Protein AF-A0A7W4A167-F1 (afdb_monomer_lite)

Secondary structure (DSSP, 8-state):
--HHHHHHHHHHSTT---S-----S-----PPPHHHHHHHHHHS-GGGHHHHHHHHHHH-TT-HHHHHHHHHHHHHHTGGG-HHHHHHHHHHHHHHHHTPPPGGGHHHHHHHHHHH-HHHHHHHHHHHHHHHHHHH-SS-HHHHHHHHHHHHHHHHHHHHHHHHHHHH--B-TTTTTS-BTTBTTSB-PPPHHHHHHHHHHTT----GGGHIIIIIHHHHHHHHHHHHHHHHHHHHHHHHHHHHGGGS--------

Sequence (256 aa):
MTRSLELVVKLATPKSPKMNTLNNGAFSNDFLERNEILSELDLSNTKYRLGMLVIKAKYFDNVPNNIVELLEHINKKFLSIGVAASKVASIIVINMLTRTPIPSQYKKIESLYKKFGPKAELALKKQIEIKNQLDELYEDSYQREQLKSILKYEKLKLDQLAREKAKSTTLCPKCQGASCDLCTSGHIRITMDDALQLFHMFKIPLCVNSFSITYWEPILSIFRELRCMEKEAVHQMGLKHKKINKTKANYCLLDS

Foldseek 3Di:
DDPLLVVVVLVVDLDDPDPDDDDDDDDDPPDQPPVNSVVVLVVPCPPLLLLSLLVCLQPPVPDPVSLVVNLVVQLVLLVVLPNLLSNLLSVQLSCQSNQFDDPLCLVVQLVQCCPQAPVNVVLVVVLVVLVVVLVVDDPPPVVNVVSVVVSVVSVVVSSVVSNVDSGGHQARSNQRQPDDPCDHGRGNGCDLVSSVVSCVVSVPDDDPVCSCPSRVVSSVVVSVVSVVSNVVSSVVVVVVVVVVCVVDDDDDDDDD

Radius of gyration: 23.96 Å; chains: 1; bounding box: 54×60×59 Å

Structure (mmCIF, N/CA/C/O backbone):
data_AF-A0A7W4A167-F1
#
_entry.id   AF-A0A7W4A167-F1
#
loop_
_atom_site.group_PDB
_atom_site.id
_atom_site.type_symbol
_atom_site.label_atom_id
_atom_site.label_alt_id
_atom_site.label_comp_id
_atom_site.label_asym_id
_atom_site.label_entity_id
_atom_site.label_seq_id
_atom_site.pdbx_PDB_ins_code
_atom_site.Cartn_x
_atom_site.Cartn_y
_atom_site.Cartn_z
_atom_site.occupancy
_atom_site.B_iso_or_equiv
_atom_site.auth_seq_id
_atom_site.auth_comp_id
_atom_site.auth_asym_id
_atom_site.auth_atom_id
_atom_site.pdbx_PDB_model_num
ATOM 1 N N . MET A 1 1 ? 11.131 -32.443 -3.212 1.00 36.62 1 MET A N 1
ATOM 2 C CA . MET A 1 1 ? 11.021 -30.995 -3.504 1.00 36.62 1 MET A CA 1
ATOM 3 C C . MET A 1 1 ? 12.334 -30.364 -3.050 1.00 36.62 1 MET A C 1
ATOM 5 O O . MET A 1 1 ? 12.758 -30.728 -1.962 1.00 36.62 1 MET A O 1
ATOM 9 N N . THR A 1 2 ? 13.050 -29.547 -3.842 1.00 41.25 2 THR A N 1
ATOM 10 C CA . THR A 1 2 ? 14.230 -28.863 -3.274 1.00 41.25 2 THR A CA 1
ATOM 11 C C . THR A 1 2 ? 13.783 -27.703 -2.398 1.00 41.25 2 THR A C 1
ATOM 13 O O . THR A 1 2 ? 12.834 -26.977 -2.697 1.00 41.25 2 THR A O 1
ATOM 16 N N . ARG A 1 3 ? 14.503 -27.562 -1.294 1.00 44.75 3 ARG A N 1
ATOM 17 C CA . ARG A 1 3 ? 14.236 -26.696 -0.150 1.00 44.75 3 ARG A CA 1
ATOM 18 C C . ARG A 1 3 ? 14.033 -25.221 -0.515 1.00 44.75 3 ARG A C 1
ATOM 20 O O . ARG A 1 3 ? 13.120 -24.586 0.000 1.00 44.75 3 ARG A O 1
ATOM 27 N N . SER A 1 4 ? 14.793 -24.698 -1.475 1.00 38.81 4 SER A N 1
ATOM 28 C CA . SER A 1 4 ? 14.675 -23.316 -1.972 1.00 38.81 4 SER A CA 1
ATOM 29 C C . SER A 1 4 ? 13.399 -23.079 -2.794 1.00 38.81 4 SER A C 1
ATOM 31 O O . SER A 1 4 ? 12.786 -22.019 -2.695 1.00 38.81 4 SER A O 1
ATOM 33 N N . LEU A 1 5 ? 12.944 -24.082 -3.558 1.00 43.28 5 LEU A N 1
ATOM 34 C CA . LEU A 1 5 ? 11.676 -24.039 -4.295 1.00 43.28 5 LEU A CA 1
ATOM 35 C C . LEU A 1 5 ? 10.489 -24.136 -3.332 1.00 43.28 5 LEU A C 1
ATOM 37 O O . LEU A 1 5 ? 9.514 -23.410 -3.482 1.00 43.28 5 LEU A O 1
ATOM 41 N N . GLU A 1 6 ? 10.588 -24.995 -2.319 1.00 41.78 6 GLU A N 1
ATOM 42 C CA . GLU A 1 6 ? 9.576 -25.117 -1.272 1.00 41.78 6 GLU A CA 1
ATOM 43 C C . GLU A 1 6 ? 9.429 -23.807 -0.480 1.00 41.78 6 GLU A C 1
ATOM 45 O O . GLU A 1 6 ? 8.311 -23.400 -0.180 1.00 41.78 6 GLU A O 1
ATOM 50 N N . LEU A 1 7 ? 10.532 -23.090 -0.232 1.00 49.09 7 LEU A N 1
ATOM 51 C CA . LEU A 1 7 ? 10.535 -21.755 0.372 1.00 49.09 7 LEU A CA 1
ATOM 52 C C . LEU A 1 7 ? 9.908 -20.698 -0.549 1.00 49.09 7 LEU A C 1
ATOM 54 O O . LEU A 1 7 ? 9.022 -19.975 -0.109 1.00 49.09 7 LEU A O 1
ATOM 58 N N . VAL A 1 8 ? 10.277 -20.632 -1.832 1.00 46.16 8 VAL A N 1
ATOM 59 C CA . VAL A 1 8 ? 9.681 -19.674 -2.788 1.00 46.16 8 VAL A CA 1
ATOM 60 C C . VAL A 1 8 ? 8.189 -19.950 -3.020 1.00 46.16 8 VAL A C 1
ATOM 62 O O . VAL A 1 8 ? 7.393 -19.014 -3.072 1.00 46.16 8 VAL A O 1
ATOM 65 N N . VAL A 1 9 ? 7.779 -21.219 -3.098 1.00 44.69 9 VAL A N 1
ATOM 66 C CA . VAL A 1 9 ? 6.369 -21.627 -3.215 1.00 44.69 9 VAL A CA 1
ATOM 67 C C . VAL A 1 9 ? 5.599 -21.301 -1.931 1.00 44.69 9 VAL A C 1
ATOM 69 O O . VAL A 1 9 ? 4.530 -20.698 -2.018 1.00 44.69 9 VAL A O 1
ATOM 72 N N . LYS A 1 10 ? 6.160 -21.579 -0.742 1.00 45.66 10 LYS A N 1
ATOM 73 C CA . LYS A 1 10 ? 5.569 -21.194 0.557 1.00 45.66 10 LYS A CA 1
ATOM 74 C C . LYS A 1 10 ? 5.471 -19.672 0.739 1.00 45.66 10 LYS A C 1
ATOM 76 O O . LYS A 1 10 ? 4.531 -19.208 1.383 1.00 45.66 10 LYS A O 1
ATOM 81 N N . LEU A 1 11 ? 6.386 -18.899 0.146 1.00 43.72 11 LEU A N 1
ATOM 82 C CA . LEU A 1 11 ? 6.373 -17.427 0.098 1.00 43.72 11 LEU A CA 1
ATOM 83 C C . LEU A 1 11 ? 5.401 -16.860 -0.963 1.00 43.72 11 LEU A C 1
ATOM 85 O O . LEU A 1 11 ? 4.979 -15.703 -0.876 1.00 43.72 11 LEU A O 1
ATOM 89 N N . ALA A 1 12 ? 5.042 -17.647 -1.981 1.00 38.41 12 ALA A N 1
ATOM 90 C CA . ALA A 1 12 ? 4.105 -17.267 -3.040 1.00 38.41 12 ALA A CA 1
ATOM 91 C C . ALA A 1 12 ? 2.640 -17.611 -2.708 1.00 38.41 12 ALA A C 1
ATOM 93 O O . ALA A 1 12 ? 1.731 -16.958 -3.230 1.00 38.41 12 ALA A O 1
ATOM 94 N N . THR A 1 13 ? 2.391 -18.591 -1.832 1.00 35.06 13 THR A N 1
ATOM 95 C CA . THR A 1 13 ? 1.042 -18.968 -1.386 1.00 35.06 13 THR A CA 1
ATOM 96 C C . THR A 1 13 ? 0.509 -18.033 -0.287 1.00 35.06 13 THR A C 1
ATOM 98 O O . THR A 1 13 ? 1.140 -17.916 0.760 1.00 35.06 13 THR A O 1
ATOM 101 N N . PRO A 1 14 ? -0.686 -17.424 -0.442 1.00 34.62 14 PRO A N 1
ATOM 102 C CA . PRO A 1 14 ? -1.276 -16.486 0.529 1.00 34.62 14 PRO A CA 1
ATOM 103 C C . PRO A 1 14 ? -1.746 -17.133 1.849 1.00 34.62 14 PRO A C 1
ATOM 105 O O . PRO A 1 14 ? -2.272 -16.445 2.720 1.00 34.62 14 PRO A O 1
ATOM 108 N N . LYS A 1 15 ? -1.549 -18.447 2.012 1.00 32.72 15 LYS A N 1
ATOM 109 C CA . LYS A 1 15 ? -1.794 -19.213 3.239 1.00 32.72 15 LYS A CA 1
ATOM 110 C C . LYS A 1 15 ? -0.632 -20.181 3.496 1.00 32.72 15 LYS A C 1
ATOM 112 O O . LYS A 1 15 ? -0.829 -21.387 3.402 1.00 32.72 15 LYS A O 1
ATOM 117 N N . SER A 1 16 ? 0.572 -19.702 3.803 1.00 28.77 16 SER A N 1
ATOM 118 C CA . SER A 1 16 ? 1.500 -20.535 4.578 1.00 28.77 16 SER A CA 1
ATOM 119 C C . SER A 1 16 ? 1.331 -20.155 6.053 1.00 28.77 16 SER A C 1
ATOM 121 O O . SER A 1 16 ? 1.729 -19.066 6.474 1.00 28.77 16 SER A O 1
ATOM 123 N N . PRO A 1 17 ? 0.638 -20.993 6.847 1.00 30.31 17 PRO A N 1
ATOM 124 C CA . PRO A 1 17 ? 0.641 -20.835 8.287 1.00 30.31 17 PRO A CA 1
ATOM 125 C C . PRO A 1 17 ? 2.096 -20.939 8.733 1.00 30.31 17 PRO A C 1
ATOM 127 O O . PRO A 1 17 ? 2.843 -21.740 8.178 1.00 30.31 17 PRO A O 1
ATOM 130 N N . LYS A 1 18 ? 2.466 -20.089 9.693 1.00 29.25 18 LYS A N 1
ATOM 131 C CA . LYS A 1 18 ? 3.556 -20.260 10.661 1.00 29.25 18 LYS A CA 1
ATOM 132 C C . LYS A 1 18 ? 4.512 -21.414 10.318 1.00 29.25 18 LYS A C 1
ATOM 134 O O . LYS A 1 18 ? 4.122 -22.576 10.395 1.00 29.25 18 LYS A O 1
ATOM 139 N N . MET A 1 19 ? 5.782 -21.104 10.047 1.00 37.25 19 MET A N 1
ATOM 140 C CA . MET A 1 19 ? 6.863 -22.052 10.335 1.00 37.25 19 MET A CA 1
ATOM 141 C C . MET A 1 19 ? 6.746 -22.424 11.815 1.00 37.25 19 MET A C 1
ATOM 143 O O . MET A 1 19 ? 7.192 -21.663 12.664 1.00 37.25 19 MET A O 1
ATOM 147 N N . ASN A 1 20 ? 5.984 -23.476 12.109 1.00 31.30 20 ASN A N 1
ATOM 148 C CA . ASN A 1 20 ? 6.102 -24.390 13.231 1.00 31.30 20 ASN A CA 1
ATOM 149 C C . ASN A 1 20 ? 4.906 -25.348 13.248 1.00 31.30 20 ASN A C 1
ATOM 151 O O . ASN A 1 20 ? 3.763 -24.965 13.001 1.00 31.30 20 ASN A O 1
ATOM 155 N N . THR A 1 21 ? 5.242 -26.590 13.595 1.00 36.16 21 THR A N 1
ATOM 156 C CA . THR A 1 21 ? 4.389 -27.735 13.937 1.00 36.16 21 THR A CA 1
ATOM 157 C C . THR A 1 21 ? 3.595 -28.386 12.805 1.00 36.16 21 THR A C 1
ATOM 159 O O . THR A 1 21 ? 2.415 -28.116 12.620 1.00 36.16 21 THR A O 1
ATOM 162 N N . LEU A 1 22 ? 4.226 -29.368 12.156 1.00 30.27 22 LEU A N 1
ATOM 163 C CA . LEU A 1 22 ? 3.616 -30.690 11.982 1.00 30.27 22 LEU A CA 1
ATOM 164 C C . LEU A 1 22 ? 4.664 -31.735 12.394 1.00 30.27 22 LEU A C 1
ATOM 166 O O . LEU A 1 22 ? 5.613 -32.014 11.668 1.00 30.27 22 LEU A O 1
ATOM 170 N N . ASN A 1 23 ? 4.512 -32.233 13.619 1.00 31.09 23 ASN A N 1
ATOM 171 C CA . ASN A 1 23 ? 5.260 -33.354 14.177 1.00 31.09 23 ASN A CA 1
ATOM 172 C C . ASN A 1 23 ? 4.928 -34.646 13.412 1.00 31.09 23 ASN A C 1
ATOM 174 O O . ASN A 1 23 ? 3.755 -35.003 13.329 1.00 31.09 23 ASN A O 1
ATOM 178 N N . ASN A 1 24 ? 5.944 -35.350 12.905 1.00 32.50 24 ASN A N 1
ATOM 179 C CA . ASN A 1 24 ? 6.365 -36.687 13.366 1.00 32.50 24 ASN A CA 1
ATOM 180 C C . ASN A 1 24 ? 7.215 -37.403 12.300 1.00 32.50 24 ASN A C 1
ATOM 182 O O . ASN A 1 24 ? 6.713 -37.753 11.237 1.00 32.50 24 ASN A O 1
ATOM 186 N N . GLY A 1 25 ? 8.472 -37.702 12.653 1.00 27.73 25 GLY A N 1
ATOM 187 C CA . GLY A 1 25 ? 9.280 -38.746 12.012 1.00 27.73 25 GLY A CA 1
ATOM 188 C C . GLY A 1 25 ? 10.595 -38.274 11.385 1.00 27.73 25 GLY A C 1
ATOM 189 O O . GLY A 1 25 ? 10.604 -37.828 10.248 1.00 27.73 25 GLY A O 1
ATOM 190 N N . ALA A 1 26 ? 11.694 -38.492 12.114 1.00 26.52 26 ALA A N 1
ATOM 191 C CA . ALA A 1 26 ? 13.099 -38.437 11.687 1.00 26.52 26 ALA A CA 1
ATOM 192 C C . ALA A 1 26 ? 13.710 -37.045 11.410 1.00 26.52 26 ALA A C 1
ATOM 194 O O . ALA A 1 26 ? 13.582 -36.439 10.351 1.00 26.52 26 ALA A O 1
ATOM 195 N N . PHE A 1 27 ? 14.454 -36.591 12.416 1.00 31.56 27 PHE A N 1
ATOM 196 C CA . PHE A 1 27 ? 15.308 -35.414 12.426 1.00 31.56 27 PHE A CA 1
ATOM 197 C C . PHE A 1 27 ? 16.461 -35.516 11.413 1.00 31.56 27 PHE A C 1
ATOM 199 O O . PHE A 1 27 ? 17.392 -36.293 11.606 1.00 31.56 27 PHE A O 1
ATOM 206 N N . SER A 1 28 ? 16.470 -34.618 10.429 1.00 29.64 28 SER A N 1
ATOM 207 C CA . SER A 1 28 ? 17.695 -33.908 10.048 1.00 29.64 28 SER A CA 1
ATOM 208 C C . SER A 1 28 ? 17.427 -32.411 10.206 1.00 29.64 28 SER A C 1
ATOM 210 O O . SER A 1 28 ? 16.764 -31.791 9.371 1.00 29.64 28 SER A O 1
ATOM 212 N N . ASN A 1 29 ? 17.894 -31.865 11.330 1.00 30.84 29 ASN A N 1
ATOM 213 C CA . ASN A 1 29 ? 17.874 -30.451 11.709 1.00 30.84 29 ASN A CA 1
ATOM 214 C C . ASN A 1 29 ? 18.820 -29.613 10.837 1.00 30.84 29 ASN A C 1
ATOM 216 O O . ASN A 1 29 ? 19.652 -28.876 11.355 1.00 30.84 29 ASN A O 1
ATOM 220 N N . ASP A 1 30 ? 18.685 -29.667 9.519 1.00 33.12 30 ASP A N 1
ATOM 221 C CA . ASP A 1 30 ? 19.262 -28.598 8.726 1.00 33.12 30 ASP A CA 1
ATOM 222 C C . ASP A 1 30 ? 18.228 -27.476 8.747 1.00 33.12 30 ASP A C 1
ATOM 224 O O . ASP A 1 30 ? 17.188 -27.547 8.089 1.00 33.12 30 ASP A O 1
ATOM 228 N N . PHE A 1 31 ? 18.483 -26.440 9.536 1.00 38.12 31 PHE A N 1
ATOM 229 C CA . PHE A 1 31 ? 17.857 -25.128 9.410 1.00 38.12 31 PHE A CA 1
ATOM 230 C C . PHE A 1 31 ? 18.836 -24.278 8.601 1.00 38.12 31 PHE A C 1
ATOM 232 O O . PHE A 1 31 ? 19.970 -24.112 9.017 1.00 38.12 31 PHE A O 1
ATOM 239 N N . LEU A 1 32 ? 18.438 -23.826 7.410 1.00 41.22 32 LEU A N 1
ATOM 240 C CA . LEU A 1 32 ? 19.261 -22.955 6.576 1.00 41.22 32 LEU A CA 1
ATOM 241 C C . LEU A 1 32 ? 18.974 -21.556 7.083 1.00 41.22 32 LEU A C 1
ATOM 243 O O . LEU A 1 32 ? 17.813 -21.121 7.085 1.00 41.22 32 LEU A O 1
ATOM 247 N N . GLU A 1 33 ? 20.008 -20.868 7.528 1.00 47.09 33 GLU A N 1
ATOM 248 C CA . GLU A 1 33 ? 19.871 -19.488 7.951 1.00 47.09 33 GLU A CA 1
ATOM 249 C C . GLU A 1 33 ? 19.490 -18.611 6.746 1.00 47.09 33 GLU A C 1
ATOM 251 O O . GLU A 1 33 ? 19.831 -18.891 5.594 1.00 47.09 33 GLU A O 1
ATOM 256 N N . ARG A 1 34 ? 18.771 -17.504 6.992 1.00 48.25 34 ARG A N 1
ATOM 257 C CA . ARG A 1 34 ? 18.320 -16.544 5.956 1.00 48.25 34 ARG A CA 1
ATOM 258 C C . ARG A 1 34 ? 19.454 -16.128 5.004 1.00 48.25 34 ARG A C 1
ATOM 260 O O . ARG A 1 34 ? 19.198 -15.856 3.833 1.00 48.25 34 ARG A O 1
ATOM 267 N N . ASN A 1 35 ? 20.685 -16.105 5.508 1.00 47.41 35 ASN A N 1
ATOM 268 C CA . ASN A 1 35 ? 21.896 -15.734 4.783 1.00 47.41 35 ASN A CA 1
ATOM 269 C C . ASN A 1 35 ? 22.395 -16.833 3.830 1.00 47.41 35 ASN A C 1
ATOM 271 O O . ASN A 1 35 ? 22.881 -16.505 2.753 1.00 47.41 35 ASN A O 1
ATOM 275 N N . GLU A 1 36 ? 22.205 -18.110 4.166 1.00 48.91 36 GLU A N 1
ATOM 276 C CA . GLU A 1 36 ? 22.557 -19.247 3.303 1.00 48.91 36 GLU A CA 1
ATOM 277 C C . GLU A 1 36 ? 21.568 -19.386 2.133 1.00 48.91 36 GLU A C 1
ATOM 279 O O . GLU A 1 36 ? 21.935 -19.743 1.017 1.00 48.91 36 GLU A O 1
ATOM 284 N N . ILE A 1 37 ? 20.301 -19.009 2.350 1.00 52.94 37 ILE A N 1
ATOM 285 C CA . ILE A 1 37 ? 19.311 -18.893 1.268 1.00 52.94 37 ILE A CA 1
ATOM 286 C C . ILE A 1 37 ? 19.705 -17.758 0.312 1.00 52.94 37 ILE A C 1
ATOM 288 O O . ILE A 1 37 ? 19.589 -17.901 -0.902 1.00 52.94 37 ILE A O 1
ATOM 292 N N . LEU A 1 38 ? 20.171 -16.622 0.838 1.00 55.69 38 LEU A N 1
ATOM 293 C CA . LEU A 1 38 ? 20.587 -15.480 0.022 1.00 55.69 38 LEU A CA 1
ATOM 294 C C . LEU A 1 38 ? 21.861 -15.762 -0.786 1.00 55.69 38 LEU A C 1
ATOM 296 O O . LEU A 1 38 ? 21.908 -15.370 -1.952 1.00 55.69 38 LEU A O 1
ATOM 300 N N . SER A 1 39 ? 22.844 -16.460 -0.209 1.00 55.09 39 SER A N 1
ATOM 301 C CA . SER A 1 39 ? 24.093 -16.817 -0.894 1.00 55.09 39 SER A CA 1
ATOM 302 C C . SER A 1 39 ? 23.865 -17.815 -2.035 1.00 55.09 39 SER A C 1
ATOM 304 O O . SER A 1 39 ? 24.394 -17.622 -3.129 1.00 55.09 39 SER A O 1
ATOM 306 N N . GLU A 1 40 ? 22.995 -18.809 -1.847 1.00 54.41 40 GLU A N 1
ATOM 307 C CA . GLU A 1 40 ? 22.621 -19.765 -2.901 1.00 54.41 40 GLU A CA 1
ATOM 308 C C . GLU A 1 40 ? 21.875 -19.078 -4.068 1.00 54.41 40 GLU A C 1
ATOM 310 O O . GLU A 1 40 ? 22.048 -19.407 -5.249 1.00 54.41 40 GLU A O 1
ATOM 315 N N . LEU A 1 41 ? 21.064 -18.061 -3.751 1.00 57.47 41 LEU A N 1
ATOM 316 C CA . LEU A 1 41 ? 20.391 -17.214 -4.739 1.00 57.47 41 LEU A CA 1
ATOM 317 C C . LEU A 1 41 ? 21.361 -16.288 -5.498 1.00 57.47 41 LEU A C 1
ATOM 319 O O . LEU A 1 41 ? 21.097 -15.963 -6.657 1.00 57.47 41 LEU A O 1
ATOM 323 N N . ASP A 1 42 ? 22.463 -15.863 -4.872 1.00 58.69 42 ASP A N 1
ATOM 324 C CA . ASP A 1 42 ? 23.495 -15.020 -5.493 1.00 58.69 42 ASP A CA 1
ATOM 325 C C . ASP A 1 42 ? 24.423 -15.796 -6.433 1.00 58.69 42 ASP A C 1
ATOM 327 O O . ASP A 1 42 ? 24.775 -15.297 -7.504 1.00 58.69 42 ASP A O 1
ATOM 331 N N . LEU A 1 43 ? 24.770 -17.036 -6.084 1.00 50.47 43 LEU A N 1
ATOM 332 C CA . LEU A 1 43 ? 25.702 -17.866 -6.857 1.00 50.47 43 LEU A CA 1
ATOM 333 C C . LEU A 1 43 ? 25.095 -18.422 -8.155 1.00 50.47 43 LEU A C 1
ATOM 335 O O . LEU A 1 43 ? 25.816 -18.794 -9.082 1.00 50.47 43 LEU A O 1
ATOM 339 N N . SER A 1 44 ? 23.765 -18.482 -8.254 1.00 52.16 44 SER A N 1
ATOM 340 C CA . SER A 1 44 ? 23.098 -19.301 -9.264 1.00 52.16 44 SER A CA 1
ATOM 341 C C . SER A 1 44 ? 22.497 -18.545 -10.453 1.00 52.16 44 SER A C 1
ATOM 343 O O . SER A 1 44 ? 22.051 -19.226 -11.374 1.00 52.16 44 SER A O 1
ATOM 345 N N . ASN A 1 45 ? 22.450 -17.201 -10.531 1.00 53.56 45 ASN A N 1
ATOM 346 C CA . ASN A 1 45 ? 21.634 -16.569 -11.593 1.00 53.56 45 ASN A CA 1
ATOM 347 C C . ASN A 1 45 ? 21.983 -15.128 -12.044 1.00 53.56 45 ASN A C 1
ATOM 349 O O . ASN A 1 45 ? 21.117 -14.251 -12.074 1.00 53.56 45 ASN A O 1
ATOM 353 N N . THR A 1 46 ? 23.204 -14.882 -12.537 1.00 60.66 46 THR A N 1
ATOM 354 C CA . THR A 1 46 ? 23.579 -13.577 -13.142 1.00 60.66 46 THR A CA 1
ATOM 355 C C . THR A 1 46 ? 22.671 -13.150 -14.305 1.00 60.66 46 THR A C 1
ATOM 357 O O . THR A 1 46 ? 22.351 -11.970 -14.430 1.00 60.66 46 THR A O 1
ATOM 360 N N . LYS A 1 47 ? 22.170 -14.101 -15.109 1.00 64.69 47 LYS A N 1
ATOM 361 C CA . LYS A 1 47 ? 21.247 -13.843 -16.234 1.00 64.69 47 LYS A CA 1
ATOM 362 C C . LYS A 1 47 ? 19.888 -13.259 -15.804 1.00 64.69 47 LYS A C 1
ATOM 364 O O . LYS A 1 47 ? 19.262 -12.563 -16.592 1.00 64.69 47 LYS A O 1
ATOM 369 N N . TYR A 1 48 ? 19.443 -13.515 -14.572 1.00 71.19 48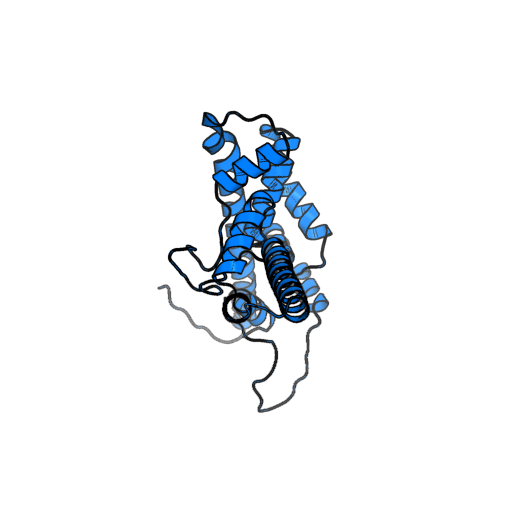 TYR A N 1
ATOM 370 C CA . TYR A 1 48 ? 18.127 -13.093 -14.061 1.00 71.19 48 TYR A CA 1
ATOM 371 C C . TYR A 1 48 ? 18.243 -12.163 -12.847 1.00 71.19 48 TYR A C 1
ATOM 373 O O . TYR A 1 48 ? 17.351 -12.117 -11.999 1.00 71.19 48 TYR A O 1
ATOM 381 N N . ARG A 1 49 ? 19.349 -11.410 -12.769 1.00 79.06 49 ARG A N 1
ATOM 382 C CA . ARG A 1 49 ? 19.707 -10.554 -11.631 1.00 79.06 49 ARG A CA 1
ATOM 383 C C . ARG A 1 49 ? 18.564 -9.641 -11.177 1.00 79.06 49 ARG A C 1
ATOM 385 O O . ARG A 1 49 ? 18.226 -9.652 -10.001 1.00 79.06 49 ARG A O 1
ATOM 392 N N . LEU A 1 50 ? 17.913 -8.921 -12.092 1.00 81.25 50 LEU A N 1
ATOM 393 C CA . LEU A 1 50 ? 16.805 -8.015 -11.752 1.00 81.25 50 LEU A CA 1
ATOM 394 C C . LEU A 1 50 ? 15.605 -8.751 -11.138 1.00 81.25 50 LEU A C 1
ATOM 396 O O . LEU A 1 50 ? 15.077 -8.315 -10.119 1.00 81.25 50 LEU A O 1
ATOM 400 N N . GLY A 1 51 ? 15.214 -9.900 -11.695 1.00 78.00 51 GLY A N 1
ATOM 401 C CA . GLY A 1 51 ? 14.155 -10.737 -11.123 1.00 78.00 51 GLY A CA 1
ATOM 402 C C . GLY A 1 51 ? 14.508 -11.243 -9.723 1.00 78.00 51 GLY A C 1
ATOM 403 O O . GLY A 1 51 ? 13.665 -11.237 -8.827 1.00 78.00 51 GLY A O 1
ATOM 404 N N . MET A 1 52 ? 15.776 -11.597 -9.500 1.00 77.44 52 MET A N 1
ATOM 405 C CA . MET A 1 52 ? 16.280 -11.976 -8.178 1.00 77.44 52 MET A CA 1
ATOM 406 C C . MET A 1 52 ? 16.247 -10.815 -7.182 1.00 77.44 52 MET A C 1
ATOM 408 O O . MET A 1 52 ? 15.856 -11.019 -6.035 1.00 77.44 52 MET A O 1
ATOM 412 N N . LEU A 1 53 ? 16.589 -9.597 -7.608 1.00 79.81 53 LEU A N 1
ATOM 413 C CA . LEU A 1 53 ? 16.490 -8.398 -6.771 1.00 79.81 53 LEU A CA 1
ATOM 414 C C . LEU A 1 53 ? 15.043 -8.119 -6.350 1.00 79.81 53 LEU A C 1
ATOM 416 O O . LEU A 1 53 ? 14.814 -7.793 -5.189 1.00 79.81 53 LEU A O 1
ATOM 420 N N . VAL A 1 54 ? 14.065 -8.321 -7.242 1.00 79.00 54 VAL A N 1
ATOM 421 C CA . VAL A 1 54 ? 12.632 -8.210 -6.908 1.00 79.00 54 VAL A CA 1
ATOM 422 C C . VAL A 1 54 ? 12.233 -9.225 -5.834 1.00 79.00 54 VAL A C 1
ATOM 424 O O . VAL A 1 54 ? 11.601 -8.856 -4.843 1.00 79.00 54 VAL A O 1
ATOM 427 N N . ILE A 1 55 ? 12.625 -10.494 -5.991 1.00 74.56 55 ILE A N 1
ATOM 428 C CA . ILE A 1 55 ? 12.352 -11.550 -4.999 1.00 74.56 55 ILE A CA 1
ATOM 429 C C . ILE A 1 55 ? 12.988 -11.183 -3.656 1.00 74.56 55 ILE A C 1
ATOM 431 O O . ILE A 1 55 ? 12.333 -11.261 -2.615 1.00 74.56 55 ILE A O 1
ATOM 435 N N . LYS A 1 56 ? 14.245 -10.727 -3.672 1.00 74.81 56 LYS A N 1
ATOM 436 C CA . LYS A 1 56 ? 14.950 -10.314 -2.460 1.00 74.81 56 LYS A CA 1
ATOM 437 C C . LYS A 1 56 ? 14.267 -9.127 -1.782 1.00 74.81 56 LYS A C 1
ATOM 439 O O . LYS A 1 56 ? 13.959 -9.220 -0.603 1.00 74.81 56 LYS A O 1
ATOM 444 N N . ALA A 1 57 ? 13.941 -8.070 -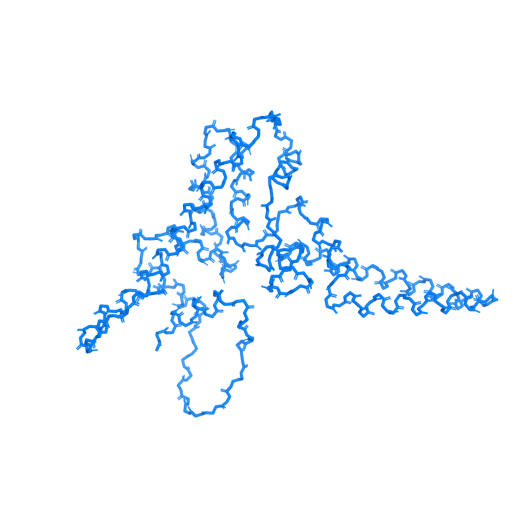2.521 1.00 75.50 57 ALA A N 1
ATOM 445 C CA . ALA A 1 57 ? 13.266 -6.885 -1.988 1.00 75.50 57 ALA A CA 1
ATOM 446 C C . ALA A 1 57 ? 11.881 -7.189 -1.388 1.00 75.50 57 ALA A C 1
ATOM 448 O O . ALA A 1 57 ? 11.431 -6.498 -0.481 1.00 75.50 57 ALA A O 1
ATOM 449 N N . LYS A 1 58 ? 11.196 -8.219 -1.892 1.00 73.62 58 LYS A N 1
ATOM 450 C CA . LYS A 1 58 ? 9.847 -8.597 -1.456 1.00 73.62 58 LYS A CA 1
ATOM 451 C C . LYS A 1 58 ? 9.815 -9.501 -0.221 1.00 73.62 58 LYS A C 1
ATOM 453 O O . LYS A 1 58 ? 8.818 -9.492 0.495 1.00 73.62 58 LYS A O 1
ATOM 458 N N . TYR A 1 59 ? 10.855 -10.305 0.003 1.00 68.56 59 TYR A N 1
ATOM 459 C CA . TYR A 1 59 ? 10.859 -11.351 1.039 1.00 68.56 59 TYR A CA 1
ATOM 460 C C . TYR A 1 59 ? 12.018 -11.237 2.046 1.00 68.56 59 TYR A C 1
ATOM 462 O O . TYR A 1 59 ? 12.020 -11.900 3.088 1.00 68.56 59 TYR A O 1
ATOM 470 N N . PHE A 1 60 ? 13.014 -10.399 1.762 1.00 65.94 60 PHE A N 1
ATOM 471 C CA . PHE A 1 60 ? 14.210 -10.236 2.576 1.00 65.94 60 PHE A CA 1
ATOM 472 C C . PHE A 1 60 ? 14.361 -8.766 2.977 1.00 65.94 60 PHE A C 1
ATOM 474 O O . PHE A 1 60 ? 14.902 -7.957 2.231 1.00 65.94 60 PHE A O 1
ATOM 481 N N . ASP A 1 61 ? 13.891 -8.434 4.181 1.00 54.56 61 ASP A N 1
ATOM 482 C CA . ASP A 1 61 ? 13.736 -7.056 4.684 1.00 54.56 61 ASP A CA 1
ATOM 483 C C . ASP A 1 61 ? 15.056 -6.277 4.871 1.00 54.56 61 ASP A C 1
ATOM 485 O O . ASP A 1 61 ? 15.023 -5.095 5.191 1.00 54.56 61 ASP A O 1
ATOM 489 N N . ASN A 1 62 ? 16.220 -6.902 4.654 1.00 50.09 62 ASN A N 1
ATOM 490 C CA . ASN A 1 62 ? 17.522 -6.393 5.103 1.00 50.09 62 ASN A CA 1
ATOM 491 C C . ASN A 1 62 ? 18.608 -6.327 4.020 1.00 50.09 62 ASN A C 1
ATOM 493 O O . ASN A 1 62 ? 19.791 -6.434 4.335 1.00 50.09 62 ASN A O 1
ATOM 497 N N . VAL A 1 63 ? 18.259 -6.103 2.751 1.00 56.50 63 VAL A N 1
ATOM 498 C CA . VAL A 1 63 ? 19.293 -5.801 1.743 1.00 56.50 63 VAL A CA 1
ATOM 499 C C . VAL A 1 63 ? 19.024 -4.451 1.072 1.00 56.50 63 VAL A C 1
ATOM 501 O O . VAL A 1 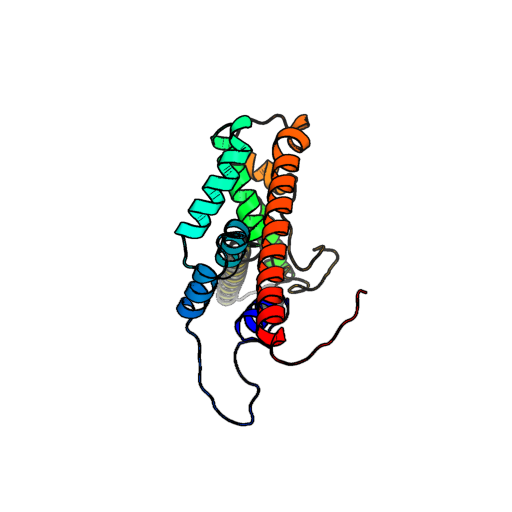63 ? 18.549 -4.421 -0.066 1.00 56.50 63 VAL A O 1
ATOM 504 N N . PRO A 1 64 ? 19.329 -3.322 1.752 1.00 60.69 64 PRO A N 1
ATOM 505 C CA . PRO A 1 64 ? 19.196 -1.973 1.193 1.00 60.69 64 PRO A CA 1
ATOM 506 C C . PRO A 1 64 ? 19.828 -1.848 -0.197 1.00 60.69 64 PRO A C 1
ATOM 508 O O . PRO A 1 64 ? 19.234 -1.262 -1.098 1.00 60.69 64 PRO A O 1
ATOM 511 N N . ASN A 1 65 ? 20.974 -2.503 -0.405 1.00 66.38 65 ASN A N 1
ATOM 512 C CA . ASN A 1 65 ? 21.700 -2.507 -1.675 1.00 66.38 65 ASN A CA 1
ATOM 513 C C . ASN A 1 65 ? 20.872 -3.077 -2.842 1.00 66.38 65 ASN A C 1
ATOM 515 O O . ASN A 1 65 ? 20.981 -2.586 -3.961 1.00 66.38 65 ASN A O 1
ATOM 519 N N . ASN A 1 66 ? 19.985 -4.049 -2.589 1.00 70.06 66 ASN A N 1
ATOM 520 C CA . ASN A 1 66 ? 19.144 -4.632 -3.638 1.00 70.06 66 ASN A CA 1
ATOM 521 C C . ASN A 1 66 ? 18.037 -3.676 -4.089 1.00 70.06 66 ASN A C 1
ATOM 523 O O . ASN A 1 66 ? 17.688 -3.635 -5.268 1.00 70.06 66 ASN A O 1
ATOM 527 N N . ILE A 1 67 ? 17.477 -2.911 -3.146 1.00 73.88 67 ILE A N 1
ATOM 528 C CA . ILE A 1 67 ? 16.471 -1.888 -3.444 1.00 73.88 67 ILE A CA 1
ATOM 529 C C . ILE A 1 67 ? 17.128 -0.721 -4.180 1.00 73.88 67 ILE A C 1
ATOM 531 O O . ILE A 1 67 ? 16.547 -0.223 -5.139 1.00 73.88 67 ILE A O 1
ATOM 535 N N . VAL A 1 68 ? 18.337 -0.317 -3.779 1.00 79.69 68 VAL A N 1
ATOM 536 C CA . VAL A 1 68 ? 19.102 0.743 -4.456 1.00 79.69 68 VAL A CA 1
ATOM 537 C C . VAL A 1 68 ? 19.359 0.382 -5.917 1.00 79.69 68 VAL A C 1
ATOM 539 O O . VAL A 1 68 ? 19.026 1.169 -6.800 1.00 79.69 68 VAL A O 1
ATOM 542 N N . GLU A 1 69 ? 19.850 -0.825 -6.196 1.00 81.50 69 GLU A N 1
ATOM 543 C CA . GLU A 1 69 ? 20.106 -1.255 -7.574 1.00 81.50 69 GLU A CA 1
ATOM 544 C C . GLU A 1 69 ? 18.817 -1.329 -8.414 1.00 81.50 69 GLU A C 1
ATOM 546 O O . GLU A 1 69 ? 18.782 -0.896 -9.570 1.00 81.50 69 GLU A O 1
ATOM 551 N N . LEU A 1 70 ? 17.721 -1.823 -7.826 1.00 82.94 70 LEU A N 1
ATOM 552 C CA . LEU A 1 70 ? 16.424 -1.868 -8.500 1.00 82.94 70 LEU A CA 1
ATOM 553 C C . LEU A 1 70 ? 15.887 -0.452 -8.784 1.00 82.94 70 LEU A C 1
ATOM 555 O O . LEU A 1 70 ? 15.382 -0.193 -9.875 1.00 82.94 70 LEU A O 1
ATOM 559 N N . LEU A 1 71 ? 16.048 0.480 -7.839 1.00 84.81 71 LEU A N 1
ATOM 560 C CA . LEU A 1 71 ? 15.701 1.891 -8.010 1.00 84.81 71 LEU A CA 1
ATOM 561 C C . LEU A 1 71 ? 16.532 2.554 -9.109 1.00 84.81 71 LEU A C 1
ATOM 563 O O . LEU A 1 71 ? 15.976 3.298 -9.912 1.00 84.81 71 LEU A O 1
ATOM 567 N N . GLU A 1 72 ? 17.838 2.296 -9.183 1.00 85.81 72 GLU A N 1
ATOM 568 C CA . GLU A 1 72 ? 18.688 2.816 -10.259 1.00 85.81 72 GLU A CA 1
ATOM 569 C C . GLU A 1 72 ? 18.219 2.335 -11.633 1.00 85.81 72 GLU A C 1
ATOM 571 O O . GLU A 1 72 ? 18.118 3.134 -12.568 1.00 85.81 72 GLU A O 1
ATOM 576 N N . HIS A 1 73 ? 17.885 1.047 -11.753 1.00 86.19 73 HIS A N 1
ATOM 577 C CA . HIS A 1 73 ? 17.358 0.487 -12.993 1.00 86.19 73 HIS A CA 1
ATOM 578 C C . HIS A 1 73 ? 16.036 1.151 -13.403 1.00 86.19 73 HIS A C 1
ATOM 580 O O . HIS A 1 73 ? 15.886 1.572 -14.551 1.00 86.19 73 HIS A O 1
ATOM 586 N N . ILE A 1 74 ? 15.093 1.291 -12.467 1.00 88.00 74 ILE A N 1
ATOM 587 C CA . ILE A 1 74 ? 13.787 1.906 -12.735 1.00 88.00 74 ILE A CA 1
ATOM 588 C C . ILE A 1 74 ? 13.948 3.394 -13.084 1.00 88.00 74 ILE A C 1
ATOM 590 O O . ILE A 1 74 ? 13.404 3.851 -14.089 1.00 88.00 74 ILE A O 1
ATOM 594 N N . ASN A 1 75 ? 14.759 4.138 -12.326 1.00 87.88 75 ASN A N 1
ATOM 595 C CA . ASN A 1 75 ? 14.992 5.565 -12.558 1.00 87.88 75 ASN A CA 1
ATOM 596 C C . ASN A 1 75 ? 15.560 5.837 -13.957 1.00 87.88 75 ASN A C 1
ATOM 598 O O . ASN A 1 75 ? 15.138 6.802 -14.597 1.00 87.88 75 ASN A O 1
ATOM 602 N N . LYS A 1 76 ? 16.470 4.979 -14.453 1.00 87.62 76 LYS A N 1
ATOM 603 C CA . LYS A 1 76 ? 17.024 5.074 -15.817 1.00 87.62 76 LYS A CA 1
ATOM 604 C C . LYS A 1 76 ? 15.934 5.010 -16.887 1.00 87.62 76 LYS A C 1
ATOM 606 O O . LYS A 1 76 ? 16.001 5.745 -17.867 1.00 87.62 76 LYS A O 1
ATOM 611 N N . LYS A 1 77 ? 14.903 4.186 -16.683 1.00 86.81 77 LYS A N 1
ATOM 612 C CA . LYS A 1 77 ? 13.774 4.064 -17.620 1.00 86.81 77 LYS A CA 1
ATOM 613 C C . LYS A 1 77 ? 12.812 5.251 -17.586 1.00 86.81 77 LYS A C 1
ATOM 615 O O . LYS A 1 77 ? 12.067 5.454 -18.537 1.00 86.81 77 LYS A O 1
ATOM 620 N N . PHE A 1 78 ? 12.866 6.054 -16.529 1.00 87.38 78 PHE A N 1
ATOM 621 C CA . PHE A 1 78 ? 12.063 7.263 -16.358 1.00 87.38 78 PHE A CA 1
ATOM 622 C C . PHE A 1 78 ? 12.852 8.562 -16.566 1.00 87.38 78 PHE A C 1
ATOM 624 O O . PHE A 1 78 ? 12.361 9.638 -16.232 1.00 87.38 78 PHE A O 1
ATOM 631 N N . LEU A 1 79 ? 14.075 8.520 -17.100 1.00 80.56 79 LEU A N 1
ATOM 632 C CA . LEU A 1 79 ? 14.875 9.743 -17.264 1.00 80.56 79 LEU A CA 1
ATOM 633 C C . LEU A 1 79 ? 14.179 10.797 -18.139 1.00 80.56 79 LEU A C 1
ATOM 635 O O . LEU A 1 79 ? 14.289 11.989 -17.858 1.00 80.56 79 LEU A O 1
ATOM 639 N N . SER A 1 80 ? 13.407 10.366 -19.140 1.00 82.38 80 SER A N 1
ATOM 640 C CA . SER A 1 80 ? 12.690 11.249 -20.069 1.00 82.38 80 SER A CA 1
ATOM 641 C C . SER A 1 80 ? 11.565 12.069 -19.427 1.00 82.38 80 SER A C 1
ATOM 643 O O . SER A 1 80 ? 11.207 13.111 -19.965 1.00 82.38 80 SER A O 1
ATOM 645 N N . ILE A 1 81 ? 11.024 11.641 -18.280 1.00 83.00 81 ILE A N 1
ATOM 646 C CA . ILE A 1 81 ? 9.925 12.340 -17.587 1.00 83.00 81 ILE A CA 1
ATOM 647 C C . ILE A 1 81 ? 10.414 13.320 -16.507 1.00 83.00 81 ILE A C 1
ATOM 649 O O . ILE A 1 81 ? 9.603 13.965 -15.841 1.00 83.00 81 ILE A O 1
ATOM 653 N N . GLY A 1 82 ? 11.734 13.448 -16.332 1.00 86.25 82 GLY A N 1
ATOM 654 C CA . GLY A 1 82 ? 12.370 14.345 -15.369 1.00 86.25 82 GLY A CA 1
ATOM 655 C C . GLY A 1 82 ? 12.713 13.679 -14.031 1.00 86.25 82 GLY A C 1
ATOM 656 O O . GLY A 1 82 ? 12.041 12.761 -13.562 1.00 86.25 82 GLY A O 1
ATOM 657 N N . VAL A 1 83 ? 13.775 14.169 -13.381 1.00 87.00 83 VAL A N 1
ATOM 658 C CA . VAL A 1 83 ? 14.388 13.539 -12.193 1.00 87.00 83 VAL A CA 1
ATOM 659 C C . VAL A 1 83 ? 13.405 13.377 -11.030 1.00 87.00 83 VAL A C 1
ATOM 661 O O . VAL A 1 83 ? 13.363 12.327 -10.392 1.00 87.00 83 VAL A O 1
ATOM 664 N N . ALA A 1 84 ? 12.610 14.407 -10.735 1.00 88.12 84 ALA A N 1
ATOM 665 C CA . ALA A 1 84 ? 11.683 14.376 -9.607 1.00 88.12 84 ALA A CA 1
ATOM 666 C C . ALA A 1 84 ? 10.515 13.402 -9.851 1.00 88.12 84 ALA A C 1
ATOM 668 O O . ALA A 1 84 ? 10.187 12.603 -8.975 1.00 88.12 84 ALA A O 1
ATOM 669 N N . ALA A 1 85 ? 9.950 13.407 -11.061 1.00 89.81 85 ALA A N 1
ATOM 670 C CA . ALA A 1 85 ? 8.897 12.480 -11.466 1.00 89.81 85 ALA A CA 1
ATOM 671 C C . ALA A 1 85 ? 9.393 11.026 -11.507 1.00 89.81 85 ALA A C 1
ATOM 673 O O . ALA A 1 85 ? 8.703 10.130 -11.028 1.00 89.81 85 ALA A O 1
ATOM 674 N N . SER A 1 86 ? 10.615 10.811 -12.003 1.00 90.62 86 SER A N 1
ATOM 675 C CA . SER A 1 86 ? 11.291 9.510 -12.019 1.00 90.62 86 SER A CA 1
ATOM 676 C C . SER A 1 86 ? 11.400 8.907 -10.616 1.00 90.62 86 SER A C 1
ATOM 678 O O . SER A 1 86 ? 11.004 7.763 -10.408 1.00 90.62 86 SER A O 1
ATOM 680 N N . LYS A 1 87 ? 11.795 9.699 -9.609 1.00 89.88 87 LYS A N 1
ATOM 681 C CA . LYS A 1 87 ? 11.853 9.237 -8.210 1.00 89.88 87 LYS A CA 1
ATOM 682 C C . LYS A 1 87 ? 10.490 8.786 -7.680 1.00 89.88 87 LYS A C 1
ATOM 684 O O . LYS A 1 87 ? 10.402 7.729 -7.058 1.00 89.88 87 LYS A O 1
ATOM 689 N N . VAL A 1 88 ? 9.431 9.564 -7.923 1.00 92.88 88 VAL A N 1
ATOM 690 C CA . VAL A 1 88 ? 8.070 9.212 -7.476 1.00 92.88 88 VAL A CA 1
ATOM 691 C C . VAL A 1 88 ? 7.566 7.960 -8.197 1.00 92.88 88 VAL A C 1
ATOM 693 O O . VAL A 1 88 ? 7.043 7.050 -7.555 1.00 92.88 88 VAL A O 1
ATOM 696 N N . ALA A 1 89 ? 7.779 7.870 -9.511 1.00 93.25 89 ALA A N 1
ATOM 697 C CA . ALA A 1 89 ? 7.429 6.701 -10.309 1.00 93.25 89 ALA A CA 1
ATOM 698 C C . ALA A 1 89 ? 8.155 5.436 -9.820 1.00 93.25 89 ALA A C 1
ATOM 700 O O . ALA A 1 89 ? 7.530 4.389 -9.650 1.00 93.25 89 ALA A O 1
ATOM 701 N N . SER A 1 90 ? 9.444 5.543 -9.495 1.00 91.69 90 SER A N 1
ATOM 702 C CA . SER A 1 90 ? 10.235 4.448 -8.930 1.00 91.69 90 SER A CA 1
ATOM 703 C C . SER A 1 90 ? 9.716 3.979 -7.572 1.00 91.69 90 SER A C 1
ATOM 705 O O . SER A 1 90 ? 9.592 2.774 -7.362 1.00 91.69 90 SER A O 1
ATOM 707 N N . ILE A 1 91 ? 9.343 4.902 -6.675 1.00 90.81 91 ILE A N 1
ATOM 708 C CA . ILE A 1 91 ? 8.692 4.558 -5.397 1.00 90.81 91 ILE A CA 1
ATOM 709 C C . ILE A 1 91 ? 7.414 3.754 -5.657 1.00 90.81 91 ILE A C 1
ATOM 711 O O . ILE A 1 91 ? 7.204 2.710 -5.046 1.00 90.81 91 ILE A O 1
ATOM 715 N N . ILE A 1 92 ? 6.580 4.196 -6.600 1.00 94.69 92 ILE A N 1
ATOM 716 C CA . ILE A 1 92 ? 5.340 3.492 -6.943 1.00 94.69 92 ILE A CA 1
ATOM 717 C C . ILE A 1 92 ? 5.636 2.071 -7.440 1.00 94.69 92 ILE A C 1
ATOM 719 O O . ILE A 1 92 ? 5.038 1.121 -6.935 1.00 94.69 92 ILE A O 1
ATOM 723 N N . VAL A 1 93 ? 6.568 1.908 -8.385 1.00 94.19 93 VAL A N 1
ATOM 724 C CA . VAL A 1 93 ? 6.927 0.592 -8.940 1.00 94.19 93 VAL A CA 1
ATOM 725 C C . VAL A 1 93 ? 7.457 -0.342 -7.850 1.00 94.19 93 VAL A C 1
ATOM 727 O O . VAL A 1 93 ? 7.004 -1.483 -7.760 1.00 94.19 93 VAL A O 1
ATOM 730 N N . ILE A 1 94 ? 8.366 0.129 -6.991 1.00 89.69 94 ILE A N 1
ATOM 731 C CA . ILE A 1 94 ? 8.895 -0.672 -5.879 1.00 89.69 94 ILE A CA 1
ATOM 732 C C . ILE A 1 94 ? 7.766 -1.125 -4.958 1.00 89.69 94 ILE A C 1
ATOM 734 O O . ILE A 1 94 ? 7.647 -2.318 -4.691 1.00 89.69 94 ILE A O 1
ATOM 738 N N . ASN A 1 95 ? 6.897 -0.209 -4.534 1.00 90.94 95 ASN A N 1
ATOM 739 C CA . ASN A 1 95 ? 5.792 -0.523 -3.635 1.00 90.94 95 ASN A CA 1
ATOM 740 C C . ASN A 1 95 ? 4.774 -1.490 -4.273 1.00 90.94 95 ASN A C 1
ATOM 742 O O . ASN A 1 95 ? 4.252 -2.384 -3.601 1.00 90.94 95 ASN A O 1
ATOM 746 N N . MET A 1 96 ? 4.545 -1.398 -5.589 1.00 91.12 96 MET A N 1
ATOM 747 C CA . MET A 1 96 ? 3.759 -2.394 -6.329 1.00 91.12 96 MET A CA 1
ATOM 748 C C . MET A 1 96 ? 4.408 -3.789 -6.301 1.00 91.12 96 MET A C 1
ATOM 750 O O . MET A 1 96 ? 3.704 -4.790 -6.136 1.00 91.12 96 ME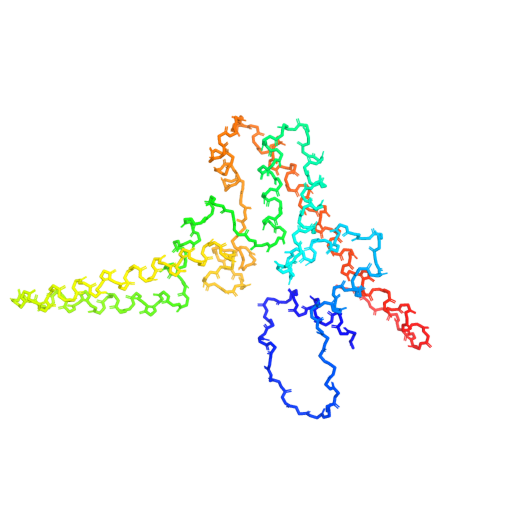T A O 1
ATOM 754 N N . LEU A 1 97 ? 5.734 -3.874 -6.463 1.00 86.44 97 LEU A N 1
ATOM 755 C CA . LEU A 1 97 ? 6.488 -5.136 -6.471 1.00 86.44 97 LEU A CA 1
ATOM 756 C C . LEU A 1 97 ? 6.538 -5.788 -5.085 1.00 86.44 97 LEU A C 1
ATOM 758 O O . LEU A 1 97 ? 6.270 -6.986 -4.949 1.00 86.44 97 LEU A O 1
ATOM 762 N N . THR A 1 98 ? 6.827 -4.999 -4.052 1.00 82.50 98 THR A N 1
ATOM 763 C CA . THR A 1 98 ? 6.964 -5.460 -2.661 1.00 82.50 98 THR A CA 1
ATOM 764 C C . THR A 1 98 ? 5.624 -5.591 -1.938 1.00 82.50 98 THR A C 1
ATOM 766 O O . THR A 1 98 ? 5.572 -6.104 -0.824 1.00 82.50 98 THR A O 1
ATOM 769 N N . ARG A 1 99 ? 4.515 -5.185 -2.575 1.00 84.38 99 ARG A N 1
ATOM 770 C CA . ARG A 1 99 ? 3.167 -5.143 -1.981 1.00 84.38 99 ARG A CA 1
ATOM 771 C C . ARG A 1 99 ? 3.100 -4.272 -0.725 1.00 84.38 99 ARG A C 1
ATOM 773 O O . ARG A 1 99 ? 2.290 -4.544 0.171 1.00 84.38 99 ARG A O 1
ATOM 780 N N . THR A 1 100 ? 3.909 -3.222 -0.670 1.00 87.38 100 THR A N 1
ATOM 781 C CA . THR A 1 100 ? 3.850 -2.218 0.389 1.00 87.38 100 THR A CA 1
ATOM 782 C C . THR A 1 100 ? 2.947 -1.056 -0.030 1.00 87.38 100 THR A C 1
ATOM 784 O O . THR A 1 100 ? 2.846 -0.726 -1.212 1.00 87.38 100 THR A O 1
ATOM 787 N N . PRO A 1 101 ? 2.231 -0.437 0.916 1.00 91.81 101 PRO A N 1
ATOM 788 C CA . PRO A 1 101 ? 1.358 0.687 0.604 1.00 91.81 101 PRO A CA 1
ATOM 789 C C . PRO A 1 101 ? 2.173 1.957 0.330 1.00 91.81 101 PRO A C 1
ATOM 791 O O . PRO A 1 101 ? 3.247 2.143 0.899 1.00 91.81 101 PRO A O 1
ATOM 794 N N . ILE A 1 102 ? 1.664 2.845 -0.527 1.00 94.56 102 ILE A N 1
ATOM 795 C CA . ILE A 1 102 ? 2.219 4.201 -0.704 1.00 94.56 102 ILE A CA 1
ATOM 796 C C . ILE A 1 102 ? 1.482 5.216 0.186 1.00 94.56 102 ILE A C 1
ATOM 798 O O . ILE A 1 102 ? 0.327 4.973 0.547 1.00 94.56 102 ILE A O 1
ATOM 802 N N . PRO A 1 103 ? 2.093 6.373 0.519 1.00 94.50 103 PRO A N 1
ATOM 803 C CA . PRO A 1 103 ? 1.496 7.364 1.419 1.00 94.50 103 PRO A CA 1
ATOM 804 C C . PRO A 1 103 ? 0.066 7.799 1.084 1.00 94.50 103 PRO A C 1
ATOM 806 O O . PRO A 1 103 ? -0.756 7.932 1.990 1.00 94.50 103 PRO A O 1
ATOM 809 N N . SER A 1 104 ? -0.259 7.961 -0.201 1.00 95.44 104 SER A N 1
ATOM 810 C CA . SER A 1 104 ? -1.605 8.335 -0.658 1.00 95.44 104 SER A CA 1
ATOM 811 C C . SER A 1 104 ? -2.676 7.289 -0.314 1.00 95.44 104 SER A C 1
ATOM 813 O O . SER A 1 104 ? -3.842 7.631 -0.137 1.00 95.44 104 SER A O 1
ATOM 815 N N . GLN A 1 105 ? -2.295 6.027 -0.101 1.00 94.38 105 GLN A N 1
ATOM 816 C CA . GLN A 1 105 ? -3.225 4.956 0.261 1.00 94.38 105 GLN A CA 1
ATOM 817 C C . GLN A 1 105 ? -3.489 4.844 1.764 1.00 94.38 105 GLN A C 1
ATOM 819 O O . GLN A 1 105 ? -4.484 4.228 2.159 1.00 94.38 105 GLN A O 1
ATOM 824 N N . TYR A 1 106 ? -2.631 5.415 2.617 1.00 95.12 106 TYR A N 1
ATOM 825 C CA . TYR A 1 106 ? -2.657 5.154 4.061 1.00 95.12 106 TYR A CA 1
ATOM 826 C C . TYR A 1 106 ? -4.024 5.438 4.680 1.00 95.12 106 TYR A C 1
ATOM 828 O O . TYR A 1 106 ? -4.548 4.598 5.404 1.00 95.12 106 TYR A O 1
ATOM 836 N N . LYS A 1 107 ? -4.657 6.563 4.333 1.00 94.12 107 LYS A N 1
ATOM 837 C CA . LYS A 1 107 ? -5.970 6.941 4.878 1.00 94.12 107 LYS A CA 1
ATOM 838 C C . LYS A 1 107 ? -7.068 5.932 4.518 1.00 94.12 107 LYS A C 1
ATOM 840 O O . LYS A 1 107 ? -7.899 5.588 5.360 1.00 94.12 107 LYS A O 1
ATOM 845 N N . LYS A 1 108 ? -7.068 5.434 3.277 1.00 92.81 108 LYS A N 1
ATOM 846 C CA . LYS A 1 108 ? -8.030 4.427 2.804 1.00 92.81 108 LYS A CA 1
ATOM 847 C C . LYS A 1 108 ? -7.812 3.094 3.514 1.00 92.81 108 LYS A C 1
ATOM 849 O O . LYS A 1 108 ? -8.769 2.505 4.012 1.00 92.81 108 LYS A O 1
ATOM 854 N N . ILE A 1 109 ? -6.564 2.634 3.592 1.00 93.19 109 ILE A N 1
ATOM 855 C CA . ILE A 1 109 ? -6.219 1.371 4.256 1.00 93.19 109 ILE A CA 1
ATOM 856 C C . ILE A 1 109 ? -6.540 1.455 5.752 1.00 93.19 109 ILE A C 1
ATOM 858 O O . ILE A 1 109 ? -7.163 0.547 6.296 1.00 93.19 109 ILE A O 1
ATOM 862 N N . GLU A 1 110 ? -6.199 2.566 6.405 1.00 94.75 110 GLU A N 1
ATOM 863 C CA . GLU A 1 110 ? -6.525 2.829 7.807 1.00 94.75 110 GLU A CA 1
ATOM 864 C C . GLU A 1 110 ? -8.037 2.727 8.049 1.00 94.75 110 GLU A C 1
ATOM 866 O O . GLU A 1 110 ? -8.472 1.993 8.936 1.00 94.75 110 GLU A O 1
ATOM 871 N N . SER A 1 111 ? -8.853 3.396 7.227 1.00 93.75 111 SER A N 1
ATOM 872 C CA . SER A 1 111 ? -10.317 3.323 7.317 1.00 93.75 111 SER A CA 1
ATOM 873 C C . SER A 1 111 ? -10.836 1.885 7.188 1.00 93.75 111 SER A C 1
ATOM 875 O O . SER A 1 111 ? -11.679 1.451 7.977 1.00 93.75 111 SER A O 1
ATOM 877 N N . LEU A 1 112 ? -10.286 1.108 6.251 1.00 92.50 112 LEU A N 1
ATOM 878 C CA . LEU A 1 112 ? -10.652 -0.297 6.075 1.00 92.50 112 LEU A CA 1
ATOM 879 C C . LEU A 1 112 ? -10.268 -1.150 7.287 1.00 92.50 112 LEU A C 1
ATOM 881 O O . LEU A 1 112 ? -11.056 -2.000 7.697 1.00 92.50 112 LEU A O 1
ATOM 885 N N . TYR A 1 113 ? -9.101 -0.921 7.892 1.00 92.19 113 TYR A N 1
ATOM 886 C CA . TYR A 1 113 ? -8.686 -1.639 9.099 1.00 92.19 113 TYR A CA 1
ATOM 887 C C . TYR A 1 113 ? -9.529 -1.270 10.317 1.00 92.19 113 TYR A C 1
ATOM 889 O O . TYR A 1 113 ? -9.812 -2.154 11.118 1.00 92.19 113 TYR A O 1
ATOM 897 N N . LYS A 1 114 ? -9.990 -0.019 10.436 1.00 92.69 114 LYS A N 1
ATOM 898 C CA . LYS A 1 114 ? -10.949 0.384 11.480 1.00 92.69 114 LYS A CA 1
ATOM 899 C C . LYS A 1 114 ? -12.312 -0.282 11.321 1.00 92.69 114 LYS A C 1
ATOM 901 O O . LYS A 1 114 ? -12.999 -0.473 12.315 1.00 92.69 114 LYS A O 1
ATOM 906 N N . LYS A 1 115 ? -12.711 -0.617 10.091 1.00 90.44 115 LYS A N 1
ATOM 907 C CA . LYS A 1 115 ? -14.029 -1.196 9.800 1.00 90.44 115 LYS A CA 1
ATOM 908 C C . LYS A 1 115 ? -14.038 -2.725 9.800 1.00 90.44 115 LYS A C 1
ATOM 910 O O . LYS A 1 115 ? -14.981 -3.325 10.295 1.00 90.44 115 LYS A O 1
ATOM 915 N N . PHE A 1 116 ? -13.009 -3.346 9.231 1.00 89.62 116 PHE A N 1
ATOM 916 C CA . PHE A 1 116 ? -12.972 -4.787 8.954 1.00 89.62 116 PHE A CA 1
ATOM 917 C C . PHE A 1 116 ? -11.778 -5.503 9.587 1.00 89.62 116 PHE A C 1
ATOM 919 O O . PHE A 1 116 ? -11.602 -6.700 9.385 1.00 89.62 116 PHE A O 1
ATOM 926 N N . GLY A 1 117 ? -10.903 -4.789 10.300 1.00 86.62 117 GLY A N 1
ATOM 927 C CA . GLY A 1 117 ? -9.740 -5.409 10.919 1.00 86.62 117 GLY A CA 1
ATOM 928 C C . GLY A 1 117 ? -10.150 -6.463 11.958 1.00 86.62 117 GLY A C 1
ATOM 929 O O . GLY A 1 117 ? -11.111 -6.249 12.695 1.00 86.62 117 GLY A O 1
ATOM 930 N N . PRO A 1 118 ? -9.388 -7.560 12.117 1.00 80.25 118 PRO A N 1
ATOM 931 C CA . PRO A 1 118 ? -9.732 -8.632 13.060 1.00 80.25 118 PRO A CA 1
ATOM 932 C C . PRO A 1 118 ? -9.802 -8.152 14.518 1.00 80.25 118 PRO A C 1
ATOM 934 O O . PRO A 1 118 ? -10.586 -8.655 15.312 1.00 80.25 118 PRO A O 1
ATOM 937 N N . LYS A 1 119 ? -9.003 -7.140 14.879 1.00 83.38 119 LYS A N 1
ATOM 938 C CA . LYS A 1 119 ? -9.055 -6.491 16.200 1.00 83.38 119 LYS A CA 1
ATOM 939 C C . LYS A 1 119 ? -10.053 -5.331 16.265 1.00 83.38 119 LYS A C 1
ATOM 941 O O . LYS A 1 119 ? -10.350 -4.855 17.356 1.00 83.38 119 LYS A O 1
ATOM 946 N N . ALA A 1 120 ? -10.541 -4.867 15.118 1.00 84.94 120 ALA A N 1
ATOM 947 C CA . ALA A 1 120 ? -11.468 -3.752 15.050 1.00 84.94 120 ALA A CA 1
ATOM 948 C C . ALA A 1 120 ? -12.867 -4.163 15.489 1.00 84.94 120 ALA A C 1
ATOM 950 O O . ALA A 1 120 ? -13.490 -3.413 16.223 1.00 84.94 120 ALA A O 1
ATOM 951 N N . GLU A 1 121 ? -13.328 -5.364 15.134 1.00 84.31 121 GLU A N 1
ATOM 952 C CA . GLU A 1 121 ? -14.646 -5.844 15.565 1.00 84.31 121 GLU A CA 1
ATOM 953 C C . GLU A 1 121 ? -14.769 -5.885 17.097 1.00 84.31 121 GLU A C 1
ATOM 955 O O . GLU A 1 121 ? -15.718 -5.343 17.659 1.00 84.31 121 GLU A O 1
ATOM 960 N N . LEU A 1 122 ? -13.769 -6.452 17.783 1.00 86.00 122 LEU A N 1
ATOM 961 C CA . LEU A 1 122 ? -13.719 -6.485 19.249 1.00 86.00 122 LEU A CA 1
ATOM 962 C C . LEU A 1 122 ? -13.664 -5.076 19.854 1.00 86.00 122 LEU A C 1
ATOM 964 O O . LEU A 1 122 ? -14.391 -4.776 20.798 1.00 86.00 122 LEU A O 1
ATOM 968 N N . ALA A 1 123 ? -12.825 -4.197 19.296 1.00 87.44 123 ALA A N 1
ATOM 969 C CA . ALA A 1 123 ? -12.717 -2.818 19.763 1.00 87.44 123 ALA A CA 1
ATOM 970 C C . ALA A 1 123 ? -14.026 -2.038 19.558 1.00 87.44 123 ALA A C 1
ATOM 972 O O . ALA A 1 123 ? -14.427 -1.277 20.432 1.00 87.44 123 ALA A O 1
ATOM 973 N N . LEU A 1 124 ? -14.713 -2.241 18.431 1.00 88.25 124 LEU A N 1
ATOM 974 C CA . LEU A 1 124 ? -15.990 -1.597 18.125 1.00 88.25 124 LEU A CA 1
ATOM 975 C C . LEU A 1 124 ? -17.104 -2.083 19.056 1.00 88.25 124 LEU A C 1
ATOM 977 O O . LEU A 1 124 ? -17.845 -1.245 19.562 1.00 88.25 124 LEU A O 1
ATOM 981 N N . LYS A 1 125 ? -17.187 -3.391 19.342 1.00 89.75 125 LYS A N 1
ATOM 982 C CA . LYS A 1 125 ? -18.138 -3.937 20.330 1.00 89.75 125 LYS A CA 1
ATOM 983 C C . LYS A 1 125 ? -17.935 -3.296 21.703 1.00 89.75 125 LYS A C 1
ATOM 985 O O . LYS A 1 125 ? -18.870 -2.711 22.238 1.00 89.75 125 LYS A O 1
ATOM 990 N N . LYS A 1 126 ? -16.692 -3.258 22.192 1.00 91.19 126 LYS A N 1
ATOM 991 C CA . LYS A 1 126 ? -16.350 -2.606 23.466 1.00 91.19 126 LYS A CA 1
ATOM 992 C C . LYS A 1 126 ? -16.691 -1.109 23.479 1.00 91.19 126 LYS A C 1
ATOM 994 O O . LYS A 1 126 ? -17.173 -0.586 24.476 1.00 91.19 126 LYS A O 1
ATOM 999 N N . GLN A 1 127 ? -16.461 -0.397 22.373 1.00 91.94 127 GLN A N 1
ATOM 1000 C CA . GLN A 1 127 ? -16.834 1.019 22.261 1.00 91.94 127 GLN A CA 1
ATOM 1001 C C . GLN A 1 127 ? -18.353 1.238 22.298 1.00 91.94 127 GLN A C 1
ATOM 1003 O O . GLN A 1 127 ? -18.790 2.264 22.813 1.00 91.94 127 GLN A O 1
ATOM 1008 N N . ILE A 1 128 ? -19.144 0.319 21.735 1.00 93.19 128 ILE A N 1
ATOM 1009 C CA . ILE A 1 128 ? -20.612 0.362 21.791 1.00 93.19 128 ILE A CA 1
ATOM 1010 C C . ILE A 1 128 ? -21.089 0.078 23.217 1.00 93.19 128 ILE A C 1
ATOM 1012 O O . ILE A 1 128 ? -21.894 0.840 23.736 1.00 93.19 128 ILE A O 1
ATOM 1016 N N . GLU A 1 129 ? -20.536 -0.936 23.883 1.00 93.69 129 GLU A N 1
ATOM 1017 C CA . GLU A 1 129 ? -20.859 -1.257 25.281 1.00 93.69 129 GLU A CA 1
ATOM 1018 C C . GLU A 1 129 ? -20.610 -0.065 26.217 1.00 93.69 129 GLU A C 1
ATOM 1020 O O . GLU A 1 129 ? -21.496 0.317 26.975 1.00 93.69 129 GLU A O 1
ATOM 1025 N N . ILE A 1 130 ? -19.445 0.589 26.110 1.00 91.19 130 ILE A N 1
ATOM 1026 C CA . ILE A 1 130 ? -19.126 1.777 26.923 1.00 91.19 130 ILE A CA 1
ATOM 1027 C C . ILE A 1 130 ? -20.079 2.943 26.614 1.00 91.19 130 ILE A C 1
ATOM 1029 O O . ILE A 1 130 ? -20.422 3.711 27.510 1.00 91.19 130 ILE A O 1
ATOM 1033 N N . LYS A 1 131 ? -20.502 3.106 25.352 1.00 92.19 131 LYS A N 1
ATOM 1034 C CA . LYS A 1 131 ? -21.488 4.135 24.986 1.00 92.19 131 LYS A CA 1
ATOM 1035 C C . LYS A 1 131 ? -22.848 3.857 25.615 1.00 92.19 131 LYS A C 1
ATOM 1037 O O . LYS A 1 131 ? -23.401 4.764 26.215 1.00 92.19 131 LYS A O 1
ATOM 1042 N N . ASN A 1 132 ? -23.328 2.620 25.544 1.00 92.56 132 ASN A N 1
ATOM 1043 C CA .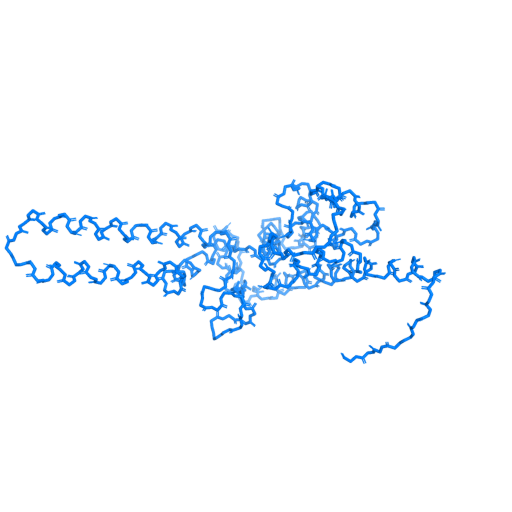 ASN A 1 132 ? -24.600 2.247 26.156 1.00 92.56 132 ASN A CA 1
ATOM 1044 C C . ASN A 1 132 ? -24.569 2.488 27.677 1.00 92.56 132 ASN A C 1
ATOM 1046 O O . ASN A 1 132 ? -25.481 3.102 28.214 1.00 92.56 132 ASN A O 1
ATOM 1050 N N . GLN A 1 133 ? -23.466 2.136 28.351 1.00 90.44 133 GLN A N 1
ATOM 1051 C CA . GLN A 1 133 ? -23.272 2.443 29.777 1.00 90.44 133 GLN A CA 1
ATOM 1052 C C . GLN A 1 133 ? -23.288 3.954 30.070 1.00 90.44 133 GLN A C 1
ATOM 1054 O O . GLN A 1 133 ? -23.829 4.388 31.082 1.00 90.44 133 GLN A O 1
ATOM 1059 N N . LEU A 1 134 ? -22.695 4.774 29.195 1.00 90.00 134 LEU A N 1
ATOM 1060 C CA . LEU A 1 134 ? -22.706 6.236 29.328 1.00 90.00 134 LEU A CA 1
ATOM 1061 C C . LEU A 1 134 ? -24.096 6.856 29.147 1.00 90.00 134 LEU A C 1
ATOM 1063 O O . LEU A 1 134 ? -24.347 7.918 29.729 1.00 90.00 134 LEU A O 1
ATOM 1067 N N . ASP A 1 135 ? -24.936 6.233 28.321 1.00 85.81 135 ASP A N 1
ATOM 1068 C CA . ASP A 1 135 ? -26.308 6.662 28.048 1.00 85.81 135 ASP A CA 1
ATOM 1069 C C . ASP A 1 135 ? -27.260 6.242 29.185 1.00 85.81 135 ASP A C 1
ATOM 1071 O O . ASP A 1 135 ? -28.178 6.986 29.515 1.00 85.81 135 ASP A O 1
ATOM 1075 N N . GLU A 1 136 ? -27.000 5.103 29.839 1.00 87.38 136 GLU A N 1
ATOM 1076 C CA . GLU A 1 136 ? -27.737 4.626 31.023 1.00 87.38 136 GLU A CA 1
ATOM 1077 C C . GLU A 1 136 ? -27.370 5.387 32.314 1.00 87.38 136 GLU A C 1
ATOM 1079 O O . GLU A 1 136 ? -28.187 5.506 33.229 1.00 87.38 136 GLU A O 1
ATOM 1084 N N . LEU A 1 137 ? -26.154 5.938 32.404 1.00 83.88 137 LEU A N 1
ATOM 1085 C CA . LEU A 1 137 ? -25.700 6.729 33.551 1.00 83.88 137 LEU A CA 1
ATOM 1086 C C . LEU A 1 137 ? -26.191 8.182 33.458 1.00 83.88 137 LEU A C 1
ATOM 1088 O O . LEU A 1 137 ? -25.582 9.022 32.788 1.00 83.88 137 LEU A O 1
ATOM 1092 N N . TYR A 1 138 ? -27.267 8.499 34.180 1.00 66.19 138 TYR A N 1
ATOM 1093 C CA . TYR A 1 138 ? -27.834 9.852 34.214 1.00 66.19 138 TYR A CA 1
ATOM 1094 C C . TYR A 1 138 ? -27.133 10.797 35.212 1.00 66.19 138 TYR A C 1
ATOM 1096 O O . TYR A 1 138 ? -26.898 11.954 34.857 1.00 66.19 138 TYR A O 1
ATOM 1104 N N . GLU A 1 139 ? -26.720 10.324 36.399 1.00 71.81 139 GLU A N 1
ATOM 1105 C CA . GLU A 1 139 ? -26.360 11.218 37.525 1.00 71.81 139 GLU A CA 1
ATOM 1106 C C . GLU A 1 139 ? -24.911 11.127 38.048 1.00 71.81 139 GLU A C 1
ATOM 1108 O O . GLU A 1 139 ? -24.398 12.124 38.557 1.00 71.81 139 GLU A O 1
ATOM 1113 N N . ASP A 1 140 ? -24.198 10.004 37.891 1.00 81.00 140 ASP A N 1
ATOM 1114 C CA . ASP A 1 140 ? -22.822 9.875 38.411 1.00 81.00 140 ASP A CA 1
ATOM 1115 C C . ASP A 1 140 ? -21.795 10.561 37.488 1.00 81.00 140 ASP A C 1
ATOM 1117 O O . ASP A 1 140 ? -21.350 10.010 36.474 1.00 81.00 140 ASP A O 1
ATOM 1121 N N . SER A 1 141 ? -21.415 11.795 37.830 1.00 81.44 141 SER A N 1
ATOM 1122 C CA . SER A 1 141 ? -20.464 12.596 37.050 1.00 81.44 141 SER A CA 1
ATOM 1123 C C . SER A 1 141 ? -19.070 11.966 36.980 1.00 81.44 141 SER A C 1
ATOM 1125 O O . SER A 1 141 ? -18.450 11.980 35.913 1.00 81.44 141 SER A O 1
ATOM 1127 N N . TYR A 1 142 ? -18.601 11.357 38.070 1.00 85.94 142 TYR A N 1
ATOM 1128 C CA . TYR A 1 142 ? -17.270 10.765 38.160 1.00 85.94 142 TYR A CA 1
ATOM 1129 C C . TYR A 1 142 ? -17.172 9.499 37.307 1.00 85.94 142 TYR A C 1
ATOM 1131 O O . TYR A 1 142 ? -16.258 9.357 36.487 1.00 85.94 142 TYR A O 1
ATOM 1139 N N . GLN A 1 143 ? -18.154 8.605 37.424 1.00 87.75 143 GLN A N 1
ATOM 1140 C CA . GLN A 1 143 ? -18.202 7.380 36.629 1.00 87.75 143 GLN A CA 1
ATOM 1141 C C . GLN A 1 143 ? -18.371 7.689 35.133 1.00 87.75 143 GLN A C 1
ATOM 1143 O O . GLN A 1 143 ? -17.726 7.060 34.286 1.00 87.75 143 GLN A O 1
ATOM 1148 N N . ARG A 1 144 ? -19.162 8.714 34.781 1.00 88.12 144 ARG A N 1
ATOM 1149 C CA . ARG A 1 144 ? -19.282 9.180 33.389 1.00 88.12 144 ARG A CA 1
ATOM 1150 C C . ARG A 1 144 ? -17.969 9.730 32.841 1.00 88.12 144 ARG A C 1
ATOM 1152 O O . ARG A 1 144 ? -17.630 9.447 31.691 1.00 88.12 144 ARG A O 1
ATOM 1159 N N . GLU A 1 145 ? -17.217 10.509 33.615 1.00 89.88 145 GLU A N 1
ATOM 1160 C CA . GLU A 1 145 ? -15.902 11.001 33.184 1.00 89.88 145 GLU A CA 1
ATOM 1161 C C . GLU A 1 145 ? -14.899 9.863 32.975 1.00 89.88 145 GLU A C 1
ATOM 1163 O O . GLU A 1 145 ? -14.210 9.833 31.947 1.00 89.88 145 GLU A O 1
ATOM 1168 N N . GLN A 1 146 ? -14.870 8.882 33.881 1.00 91.50 146 GLN A N 1
ATOM 1169 C CA . GLN A 1 146 ? -14.037 7.691 33.720 1.00 91.50 146 GLN A CA 1
ATOM 1170 C C . GLN A 1 146 ? -14.384 6.925 32.438 1.00 91.50 146 GLN A C 1
ATOM 1172 O O . GLN A 1 146 ? -13.497 6.648 31.626 1.00 91.50 146 GLN A O 1
ATOM 1177 N N . LEU A 1 147 ? -15.664 6.635 32.194 1.00 92.44 147 LEU A N 1
ATOM 1178 C CA . LEU A 1 147 ? -16.100 5.919 30.991 1.00 92.44 147 LEU A CA 1
ATOM 1179 C C . LEU A 1 147 ? -15.815 6.707 29.705 1.00 92.44 147 LEU A C 1
ATOM 1181 O O . LEU A 1 147 ? -15.371 6.121 28.714 1.00 92.44 147 LEU A O 1
ATOM 1185 N N . LYS A 1 148 ? -15.973 8.039 29.709 1.00 93.25 148 LYS A N 1
ATOM 1186 C CA . LYS A 1 148 ? -15.561 8.898 28.580 1.00 93.25 148 LYS A CA 1
ATOM 1187 C C . LYS A 1 148 ? -14.058 8.798 28.314 1.00 93.25 148 LYS A C 1
ATOM 1189 O O . LYS A 1 148 ? -13.651 8.723 27.150 1.00 93.25 148 LYS A O 1
ATOM 1194 N N . SER A 1 149 ? -13.240 8.776 29.366 1.00 93.12 149 SER A N 1
ATOM 1195 C CA . SER A 1 149 ? -11.787 8.606 29.258 1.00 93.12 149 SER A CA 1
ATOM 1196 C C . SER A 1 149 ? -11.423 7.241 28.662 1.00 93.12 149 SER A C 1
ATOM 1198 O O . SER A 1 149 ? -10.663 7.173 27.691 1.00 93.12 149 SER A O 1
ATOM 1200 N N . ILE A 1 150 ? -12.047 6.162 29.146 1.00 93.19 150 ILE A N 1
ATOM 1201 C CA . ILE A 1 150 ? -11.850 4.801 28.624 1.00 93.19 150 ILE A CA 1
ATOM 1202 C C . ILE A 1 150 ? -12.272 4.723 27.152 1.00 93.19 150 ILE A C 1
ATOM 1204 O O . ILE A 1 150 ? -11.525 4.205 26.321 1.00 93.19 150 ILE A O 1
ATOM 1208 N N . LEU A 1 151 ? -13.427 5.291 26.791 1.00 93.44 151 LEU A N 1
ATOM 1209 C CA . LEU A 1 151 ? -13.900 5.322 25.406 1.00 93.44 151 LEU A CA 1
ATOM 1210 C C . LEU A 1 151 ? -12.916 6.058 24.488 1.00 93.44 151 LEU A C 1
ATOM 1212 O O . LEU A 1 151 ? -12.647 5.610 23.370 1.00 93.44 151 LEU A O 1
ATOM 1216 N N . LYS A 1 152 ? -12.371 7.190 24.947 1.00 94.88 152 LYS A N 1
ATOM 1217 C CA . LYS A 1 152 ? -11.353 7.948 24.212 1.00 94.88 152 LYS A CA 1
ATOM 1218 C C . LYS A 1 152 ? -10.083 7.117 24.026 1.00 94.88 152 LYS A C 1
ATOM 1220 O O . LYS A 1 152 ? -9.553 7.075 22.917 1.00 94.88 152 LYS A O 1
ATOM 1225 N N . TYR A 1 153 ? -9.628 6.428 25.070 1.00 93.81 153 TYR A N 1
ATOM 1226 C CA . TYR A 1 153 ? -8.462 5.550 25.009 1.00 93.81 153 TYR A CA 1
ATOM 1227 C C . TYR A 1 153 ? -8.657 4.385 24.024 1.00 93.81 153 TYR A C 1
ATOM 1229 O O . TYR A 1 153 ? -7.800 4.148 23.173 1.00 93.81 153 TYR A O 1
ATOM 1237 N N . GLU A 1 154 ? -9.804 3.702 24.061 1.00 91.88 154 GLU A N 1
ATOM 1238 C CA . GLU A 1 154 ? -10.101 2.593 23.142 1.00 91.88 154 GLU A CA 1
ATOM 1239 C C . GLU A 1 154 ? -10.181 3.048 21.677 1.00 91.88 154 GLU A C 1
ATOM 1241 O O . GLU A 1 154 ? -9.685 2.357 20.781 1.00 91.88 154 GLU A O 1
ATOM 1246 N N . LYS A 1 155 ? -10.733 4.241 21.412 1.00 92.75 155 LYS A N 1
ATOM 1247 C CA . LYS A 1 155 ? -10.705 4.847 20.070 1.00 92.75 155 LYS A CA 1
ATOM 1248 C C . LYS A 1 155 ? -9.275 5.120 19.602 1.00 92.75 155 LYS A C 1
ATOM 1250 O O . LYS A 1 155 ? -8.910 4.719 18.499 1.00 92.75 155 LYS A O 1
ATOM 1255 N N . LEU A 1 156 ? -8.449 5.733 20.453 1.00 92.88 156 LEU A N 1
ATOM 1256 C CA . LEU A 1 156 ? -7.046 6.025 20.137 1.00 92.88 156 LEU A CA 1
ATOM 1257 C C . LEU A 1 156 ? -6.239 4.753 19.853 1.00 92.88 156 LEU A C 1
ATOM 1259 O O . LEU A 1 156 ? -5.441 4.727 18.916 1.00 92.88 156 LEU A O 1
ATOM 1263 N N . LYS A 1 157 ? -6.478 3.685 20.619 1.00 91.50 157 LYS A N 1
ATOM 1264 C CA . LYS A 1 157 ? -5.834 2.382 20.431 1.00 91.50 157 LYS A CA 1
ATOM 1265 C C . LYS A 1 157 ? -6.189 1.758 19.081 1.00 91.50 157 LYS A C 1
ATOM 1267 O O . LYS A 1 157 ? -5.302 1.269 18.377 1.00 91.50 157 LYS A O 1
ATOM 1272 N N . LEU A 1 158 ? -7.466 1.801 18.694 1.00 92.31 158 LEU A N 1
ATOM 1273 C CA . LEU A 1 158 ? -7.907 1.339 17.376 1.00 92.31 158 LEU A CA 1
ATOM 1274 C C . LEU A 1 158 ? -7.285 2.183 16.252 1.00 92.31 158 LEU A C 1
ATOM 1276 O O . LEU A 1 158 ? -6.798 1.631 15.265 1.00 92.31 158 LEU A O 1
ATOM 1280 N N . ASP A 1 159 ? -7.248 3.506 16.424 1.00 93.50 159 ASP A N 1
ATOM 1281 C CA . ASP A 1 159 ? -6.641 4.432 15.467 1.00 93.50 159 ASP A CA 1
ATOM 1282 C C . ASP A 1 159 ? -5.145 4.186 15.284 1.00 93.50 159 ASP A C 1
ATOM 1284 O O . ASP A 1 159 ? -4.634 4.235 14.165 1.00 93.50 159 ASP A O 1
ATOM 1288 N N . GLN A 1 160 ? -4.417 3.931 16.368 1.00 92.75 160 GLN A N 1
ATOM 1289 C CA . GLN A 1 160 ? -2.995 3.618 16.301 1.00 92.75 160 GLN A CA 1
ATOM 1290 C C . GLN A 1 160 ? -2.754 2.301 15.557 1.00 92.75 160 GLN A C 1
ATOM 1292 O O . GLN A 1 160 ? -1.964 2.267 14.614 1.00 92.75 160 GLN A O 1
ATOM 1297 N N . LEU A 1 161 ? -3.495 1.247 15.904 1.00 91.50 161 LEU A N 1
ATOM 1298 C CA . LEU A 1 161 ? -3.358 -0.053 15.251 1.00 91.50 161 LEU A CA 1
ATOM 1299 C C . LEU A 1 161 ? -3.676 0.017 13.752 1.00 91.50 161 LEU A C 1
ATOM 1301 O O . LEU A 1 161 ? -2.967 -0.569 12.931 1.00 91.50 161 LEU A O 1
ATOM 1305 N N . ALA A 1 162 ? -4.731 0.742 13.381 1.00 93.38 162 ALA A N 1
ATOM 1306 C CA . ALA A 1 162 ? -5.096 0.934 11.985 1.00 93.38 162 ALA A CA 1
ATOM 1307 C C . ALA A 1 162 ? -4.016 1.713 11.216 1.00 93.38 162 ALA A C 1
ATOM 1309 O O . ALA A 1 162 ? -3.689 1.334 10.092 1.00 93.38 162 ALA A O 1
ATOM 1310 N N . ARG A 1 163 ? -3.409 2.740 11.830 1.00 94.12 163 ARG A N 1
ATOM 1311 C CA . ARG A 1 163 ? -2.292 3.502 11.243 1.00 94.12 163 ARG A CA 1
ATOM 1312 C C . ARG A 1 163 ? -1.040 2.651 11.040 1.00 94.12 163 ARG A C 1
ATOM 1314 O O . ARG A 1 163 ? -0.408 2.741 9.991 1.00 94.12 163 ARG A O 1
ATOM 1321 N N . GLU A 1 164 ? -0.688 1.810 12.007 1.00 92.38 164 GLU A N 1
ATOM 1322 C CA . GLU A 1 164 ? 0.453 0.891 11.894 1.00 92.38 164 GLU A CA 1
ATOM 1323 C C . GLU A 1 164 ? 0.237 -0.138 10.776 1.00 92.38 164 GLU A C 1
ATOM 1325 O O . GLU A 1 164 ? 1.133 -0.394 9.965 1.00 92.38 164 GLU A O 1
ATOM 1330 N N . LYS A 1 165 ? -0.979 -0.689 10.664 1.00 90.81 165 LYS A N 1
ATOM 1331 C CA . LYS A 1 165 ? -1.338 -1.599 9.567 1.00 90.81 165 LYS A CA 1
ATOM 1332 C C . LYS A 1 165 ? -1.337 -0.906 8.210 1.00 90.81 165 LYS A C 1
ATOM 1334 O O . LYS A 1 165 ? -0.771 -1.448 7.265 1.00 90.81 165 LYS A O 1
ATOM 1339 N N . ALA A 1 166 ? -1.864 0.312 8.130 1.00 92.25 166 ALA A N 1
ATOM 1340 C CA . ALA A 1 166 ? -1.909 1.087 6.896 1.00 92.25 166 ALA A CA 1
ATOM 1341 C C . ALA A 1 166 ? -0.535 1.395 6.293 1.00 92.25 166 ALA A C 1
ATOM 1343 O O . ALA A 1 166 ? -0.445 1.576 5.084 1.00 92.25 166 ALA A O 1
ATOM 1344 N N . LYS A 1 167 ? 0.522 1.435 7.112 1.00 90.69 167 LYS A N 1
ATOM 1345 C CA . LYS A 1 167 ? 1.905 1.646 6.660 1.00 90.69 167 LYS A CA 1
ATOM 1346 C C . LYS A 1 167 ? 2.644 0.352 6.317 1.00 90.69 167 LYS A C 1
ATOM 1348 O O . LYS A 1 167 ? 3.619 0.391 5.579 1.00 90.69 167 LYS A O 1
ATOM 1353 N N . SER A 1 168 ? 2.213 -0.779 6.870 1.00 85.25 168 SER A N 1
ATOM 1354 C CA . SER A 1 168 ? 2.972 -2.036 6.816 1.00 85.25 168 SER A CA 1
ATOM 1355 C C . SER A 1 168 ? 2.416 -3.060 5.834 1.00 85.25 168 SER A C 1
ATOM 1357 O O . SER A 1 168 ? 3.134 -3.980 5.453 1.00 85.25 168 SER A O 1
ATOM 1359 N N . THR A 1 169 ? 1.152 -2.953 5.418 1.00 86.38 169 THR A N 1
ATOM 1360 C CA . THR A 1 169 ? 0.552 -3.984 4.569 1.00 86.38 169 THR A CA 1
ATOM 1361 C C . THR A 1 169 ? -0.518 -3.454 3.626 1.00 86.38 169 THR A C 1
ATOM 1363 O O . THR A 1 169 ? -1.306 -2.574 3.961 1.00 86.38 169 THR A O 1
ATOM 1366 N N . THR A 1 170 ? -0.564 -4.046 2.434 1.00 87.56 170 THR A N 1
ATOM 1367 C CA . THR A 1 170 ? -1.658 -3.886 1.466 1.00 87.56 170 THR A CA 1
ATOM 1368 C C . THR A 1 170 ? -2.713 -4.983 1.595 1.00 87.56 170 THR A C 1
ATOM 1370 O O . THR A 1 170 ? -3.656 -5.003 0.809 1.00 87.56 170 THR A O 1
ATOM 1373 N N . LEU A 1 171 ? -2.571 -5.930 2.531 1.00 88.38 171 LEU A N 1
ATOM 1374 C CA . LEU A 1 171 ? -3.536 -7.013 2.717 1.00 88.38 171 LEU A CA 1
ATOM 1375 C C . LEU A 1 171 ? -4.924 -6.429 3.006 1.00 88.38 171 LEU A C 1
ATOM 1377 O O . LEU A 1 171 ? -5.081 -5.548 3.850 1.00 88.38 171 LEU A O 1
ATOM 1381 N N . CYS A 1 172 ? -5.944 -6.925 2.315 1.00 87.38 172 CYS A N 1
ATOM 1382 C CA . CYS A 1 172 ? -7.300 -6.471 2.565 1.00 87.38 172 CYS A CA 1
ATOM 1383 C C . CYS A 1 172 ? -7.783 -7.000 3.931 1.00 87.38 172 CYS A C 1
ATOM 1385 O O . CYS A 1 172 ? -7.802 -8.217 4.134 1.00 87.38 172 CYS A O 1
ATOM 1387 N N . PRO A 1 173 ? -8.209 -6.130 4.868 1.00 88.38 173 PRO A N 1
ATOM 1388 C CA . PRO A 1 173 ? -8.621 -6.562 6.205 1.00 88.38 173 PRO A CA 1
ATOM 1389 C C . PRO A 1 173 ? -9.912 -7.390 6.203 1.00 88.38 173 PRO A C 1
ATOM 1391 O O . PRO A 1 173 ? -10.074 -8.238 7.073 1.00 88.38 173 PRO A O 1
ATOM 1394 N N . LYS A 1 174 ? -10.792 -7.198 5.207 1.00 87.00 174 LYS A N 1
ATOM 1395 C CA . LYS A 1 174 ? -12.077 -7.907 5.090 1.00 87.00 174 LYS A CA 1
ATOM 1396 C C . LYS A 1 174 ? -11.910 -9.385 4.728 1.00 87.00 174 LYS A C 1
ATOM 1398 O O . LYS A 1 174 ? -12.578 -10.235 5.296 1.00 87.00 174 LYS A O 1
ATOM 1403 N N . CYS A 1 175 ? -11.034 -9.689 3.775 1.00 84.38 175 CYS A N 1
ATOM 1404 C CA . CYS A 1 175 ? -10.867 -11.041 3.229 1.00 84.38 175 CYS A CA 1
ATOM 1405 C C . CYS A 1 175 ? -9.510 -11.678 3.568 1.00 84.38 175 CYS A C 1
ATOM 1407 O O . CYS A 1 175 ? -9.259 -12.820 3.189 1.00 84.38 175 CYS A O 1
ATOM 1409 N N . GLN A 1 176 ? -8.621 -10.938 4.238 1.00 81.75 176 GLN A N 1
ATOM 1410 C CA . GLN A 1 176 ? -7.317 -11.399 4.720 1.00 81.75 176 GLN A CA 1
ATOM 1411 C C . GLN A 1 176 ? -6.461 -12.087 3.644 1.00 81.75 176 GLN A C 1
ATOM 1413 O O . GLN A 1 176 ? -5.762 -13.058 3.918 1.00 81.75 176 GLN A O 1
ATOM 1418 N N . GLY A 1 177 ? -6.510 -11.587 2.407 1.00 73.06 177 GLY A N 1
ATOM 1419 C CA . GLY A 1 177 ? -5.762 -12.159 1.282 1.00 73.06 177 GLY A CA 1
ATOM 1420 C C . GLY A 1 177 ? -6.586 -13.032 0.331 1.00 73.06 177 GLY A C 1
ATOM 1421 O O . GLY A 1 177 ? -6.081 -13.396 -0.729 1.00 73.06 177 GLY A O 1
ATOM 1422 N N . ALA A 1 178 ? -7.851 -13.328 0.648 1.00 76.50 178 ALA A N 1
ATOM 1423 C CA . ALA A 1 178 ? -8.807 -13.886 -0.314 1.00 76.50 178 ALA A CA 1
ATOM 1424 C C . ALA A 1 178 ? -9.371 -12.795 -1.254 1.00 76.50 178 ALA A C 1
ATOM 1426 O O . ALA A 1 178 ? -9.059 -11.623 -1.109 1.00 76.50 178 ALA A O 1
ATOM 1427 N N . SER A 1 179 ? -10.194 -13.126 -2.246 1.00 79.75 179 SER A N 1
ATOM 1428 C CA . SER A 1 179 ? -10.825 -12.099 -3.100 1.00 79.75 179 SER A CA 1
ATOM 1429 C C . SER A 1 179 ? -12.100 -11.542 -2.449 1.00 79.75 179 SER A C 1
ATOM 1431 O O . SER A 1 179 ? -12.817 -12.295 -1.793 1.00 79.75 179 SER A O 1
ATOM 1433 N N . CYS A 1 180 ? -12.393 -10.243 -2.602 1.00 83.38 180 CYS A N 1
ATOM 1434 C CA . CYS A 1 180 ? -13.687 -9.659 -2.212 1.00 83.38 180 CYS A CA 1
ATOM 1435 C C . CYS A 1 180 ? -14.043 -8.420 -3.052 1.00 83.38 180 CYS A C 1
ATOM 1437 O O . CYS A 1 180 ? -13.217 -7.890 -3.783 1.00 83.38 180 CYS A O 1
ATOM 1439 N N . ASP A 1 181 ? -15.258 -7.906 -2.901 1.00 84.38 181 ASP A N 1
ATOM 1440 C CA . ASP A 1 181 ? -15.745 -6.646 -3.490 1.00 84.38 181 ASP A CA 1
ATOM 1441 C C . ASP A 1 181 ? -14.820 -5.433 -3.261 1.00 84.38 181 ASP A C 1
ATOM 1443 O O . ASP A 1 181 ? -14.727 -4.547 -4.106 1.00 84.38 181 ASP A O 1
ATOM 1447 N N . LEU A 1 182 ? -14.098 -5.396 -2.138 1.00 79.06 182 LEU A N 1
ATOM 1448 C CA . LEU A 1 182 ? -13.177 -4.303 -1.802 1.00 79.06 182 LEU A CA 1
ATOM 1449 C C . LEU A 1 182 ? -11.749 -4.512 -2.328 1.00 79.06 182 LEU A C 1
ATOM 1451 O O . LEU A 1 182 ? -10.920 -3.603 -2.217 1.00 79.06 182 LEU A O 1
ATOM 1455 N N . CYS A 1 183 ? -11.419 -5.699 -2.849 1.00 80.94 183 CYS A N 1
ATOM 1456 C CA . CYS A 1 183 ? -10.085 -5.993 -3.367 1.00 80.94 183 CYS A CA 1
ATOM 1457 C C . CYS A 1 183 ? -10.093 -7.067 -4.465 1.00 80.94 183 CYS A C 1
ATOM 1459 O O . CYS A 1 183 ? -10.613 -8.164 -4.311 1.00 80.94 183 CYS A O 1
ATOM 1461 N N . THR A 1 184 ? -9.386 -6.814 -5.557 1.00 66.94 184 THR A N 1
ATOM 1462 C CA . THR A 1 184 ? -9.348 -7.735 -6.705 1.00 66.94 184 THR A CA 1
ATOM 1463 C C . THR A 1 184 ? -8.517 -9.002 -6.490 1.00 66.94 184 THR A C 1
ATOM 1465 O O . THR A 1 184 ? -8.612 -9.938 -7.273 1.00 66.94 184 THR A O 1
ATOM 1468 N N . SER A 1 185 ? -7.623 -9.033 -5.498 1.00 73.50 185 SER A N 1
ATOM 1469 C CA . SER A 1 185 ? -6.692 -10.160 -5.315 1.00 73.50 185 SER A CA 1
ATOM 1470 C C . SER A 1 185 ? -6.168 -10.272 -3.885 1.00 73.50 185 SER A C 1
ATOM 1472 O O . SER A 1 185 ? -4.967 -10.445 -3.690 1.00 73.50 185 SER A O 1
ATOM 1474 N N . GLY A 1 186 ? -7.020 -10.028 -2.886 1.00 82.06 186 GLY A N 1
ATOM 1475 C CA . GLY A 1 186 ? -6.619 -10.054 -1.473 1.00 82.06 186 GLY A CA 1
ATOM 1476 C C . GLY A 1 186 ? -5.741 -8.907 -1.004 1.00 82.06 186 GLY A C 1
ATOM 1477 O O . GLY A 1 186 ? -5.443 -8.805 0.185 1.00 82.06 186 GLY A O 1
ATOM 1478 N N . HIS A 1 187 ? -5.373 -8.017 -1.921 1.00 87.06 187 HIS A N 1
ATOM 1479 C CA . HIS A 1 187 ? -4.542 -6.855 -1.672 1.00 87.06 187 HIS A CA 1
ATOM 1480 C C . HIS A 1 187 ? -5.193 -5.603 -2.254 1.00 87.06 187 HIS A C 1
ATOM 1482 O O . HIS A 1 187 ? -5.790 -5.637 -3.335 1.00 87.06 187 HIS A O 1
ATOM 1488 N N . ILE A 1 188 ? -5.045 -4.497 -1.538 1.00 89.50 188 ILE A N 1
ATOM 1489 C CA . ILE A 1 188 ? -5.409 -3.152 -1.966 1.00 89.50 188 ILE A CA 1
ATOM 1490 C C . ILE A 1 188 ? -4.329 -2.702 -2.951 1.00 89.50 188 ILE A C 1
ATOM 1492 O O . ILE A 1 188 ? -3.180 -2.484 -2.573 1.00 89.50 188 ILE A O 1
ATOM 1496 N N . ARG A 1 189 ? -4.682 -2.645 -4.237 1.00 89.81 189 ARG A N 1
ATOM 1497 C CA . ARG A 1 189 ? -3.750 -2.288 -5.313 1.00 89.81 189 ARG A CA 1
ATOM 1498 C C . ARG A 1 189 ? -3.542 -0.782 -5.371 1.00 89.81 189 ARG A C 1
ATOM 1500 O O . ARG A 1 189 ? -4.478 -0.032 -5.115 1.00 89.81 189 ARG A O 1
ATOM 1507 N N . ILE A 1 190 ? -2.335 -0.370 -5.749 1.00 93.19 190 ILE A N 1
ATOM 1508 C CA . ILE A 1 190 ? -2.049 1.013 -6.139 1.00 93.19 190 ILE A CA 1
ATOM 1509 C C . ILE A 1 190 ? -2.804 1.306 -7.433 1.00 93.19 190 ILE A C 1
ATOM 1511 O O . ILE A 1 190 ? -2.661 0.580 -8.417 1.00 93.19 190 ILE A O 1
ATOM 1515 N N . THR A 1 191 ? -3.635 2.338 -7.392 1.00 93.69 191 THR A N 1
ATOM 1516 C CA . THR A 1 191 ? -4.425 2.829 -8.525 1.00 93.69 191 THR A CA 1
ATOM 1517 C C . THR A 1 191 ? -3.780 4.064 -9.150 1.00 93.69 191 THR A C 1
ATOM 1519 O O . THR A 1 191 ? -2.867 4.660 -8.572 1.00 93.69 191 THR A O 1
ATOM 1522 N N . MET A 1 192 ? -4.270 4.468 -10.325 1.00 95.50 192 MET A N 1
ATOM 1523 C CA . MET A 1 192 ? -3.842 5.713 -10.965 1.00 95.50 192 MET A CA 1
ATOM 1524 C C . MET A 1 192 ? -4.125 6.930 -10.072 1.00 95.50 192 MET A C 1
ATOM 1526 O O . MET A 1 192 ? -3.275 7.808 -9.973 1.00 95.50 192 MET A O 1
ATOM 1530 N N . ASP A 1 193 ? -5.260 6.950 -9.368 1.00 95.12 193 ASP A N 1
ATOM 1531 C CA . ASP A 1 193 ? -5.611 8.037 -8.446 1.00 95.12 193 ASP A CA 1
ATOM 1532 C C . ASP A 1 193 ? -4.645 8.106 -7.259 1.00 95.12 193 ASP A C 1
ATOM 1534 O O . ASP A 1 193 ? -4.206 9.190 -6.873 1.00 95.12 193 ASP A O 1
ATOM 1538 N N . ASP A 1 194 ? -4.255 6.949 -6.709 1.00 95.75 194 ASP A N 1
ATOM 1539 C CA . ASP A 1 194 ? -3.257 6.889 -5.638 1.00 95.75 194 ASP A CA 1
ATOM 1540 C C . ASP A 1 194 ? -1.901 7.426 -6.129 1.00 95.75 194 ASP A C 1
ATOM 1542 O O . ASP A 1 194 ? -1.216 8.150 -5.401 1.00 95.75 194 ASP A O 1
ATOM 1546 N N . ALA A 1 195 ? -1.513 7.091 -7.365 1.00 95.88 195 ALA A N 1
ATOM 1547 C CA . ALA A 1 195 ? -0.302 7.609 -7.991 1.00 95.88 195 ALA A CA 1
ATOM 1548 C C . ALA A 1 195 ? -0.393 9.129 -8.197 1.00 95.88 195 ALA A C 1
ATOM 1550 O O . ALA A 1 195 ? 0.498 9.850 -7.755 1.00 95.88 195 ALA A O 1
ATOM 1551 N N . LEU A 1 196 ? -1.481 9.632 -8.783 1.00 95.56 196 LEU A N 1
ATOM 1552 C CA . LEU A 1 196 ? -1.704 11.061 -9.011 1.00 95.56 196 LEU A CA 1
ATOM 1553 C C . LEU A 1 196 ? -1.625 11.859 -7.700 1.00 95.56 196 LEU A C 1
ATOM 1555 O O . LEU A 1 196 ? -0.910 12.859 -7.618 1.00 95.56 196 LEU A O 1
ATOM 1559 N N . GLN A 1 197 ? -2.287 11.382 -6.641 1.00 95.50 197 GLN A N 1
ATOM 1560 C CA . GLN A 1 197 ? -2.204 11.990 -5.311 1.00 95.50 197 GLN A CA 1
ATOM 1561 C C . GLN A 1 197 ? -0.774 12.003 -4.770 1.00 95.50 197 GLN A C 1
ATOM 1563 O O . GLN A 1 197 ? -0.352 13.006 -4.199 1.00 95.50 197 GLN A O 1
ATOM 1568 N N . LEU A 1 198 ? -0.010 10.924 -4.968 1.00 95.50 198 LEU A N 1
ATOM 1569 C CA . LEU A 1 198 ? 1.381 10.877 -4.528 1.00 95.50 198 LEU A CA 1
ATOM 1570 C C . LEU A 1 198 ? 2.226 11.935 -5.248 1.00 95.50 198 LEU A C 1
ATOM 1572 O O . LEU A 1 198 ? 2.975 12.662 -4.600 1.00 95.50 198 LEU A O 1
ATOM 1576 N N . PHE A 1 199 ? 2.073 12.084 -6.563 1.00 95.12 199 PHE A N 1
ATOM 1577 C CA . PHE A 1 199 ? 2.767 13.137 -7.305 1.00 95.12 199 PHE A CA 1
ATOM 1578 C C . PHE A 1 199 ? 2.392 14.546 -6.812 1.00 95.12 199 PHE A C 1
ATOM 1580 O O . PHE A 1 199 ? 3.280 15.386 -6.651 1.00 95.12 199 PHE A O 1
ATOM 1587 N N . HIS A 1 200 ? 1.115 14.796 -6.498 1.00 94.31 200 HIS A N 1
ATOM 1588 C CA . HIS A 1 200 ? 0.685 16.057 -5.885 1.00 94.31 200 HIS A CA 1
ATOM 1589 C C . HIS A 1 200 ? 1.311 16.283 -4.502 1.00 94.31 200 HIS A C 1
ATOM 1591 O O . HIS A 1 200 ? 1.761 17.393 -4.216 1.00 94.31 200 HIS A O 1
ATOM 1597 N N . MET A 1 201 ? 1.407 15.247 -3.661 1.00 94.31 201 MET A N 1
ATOM 1598 C CA . MET A 1 201 ? 2.072 15.335 -2.352 1.00 94.31 201 MET A CA 1
ATOM 1599 C C . MET A 1 201 ? 3.547 15.741 -2.481 1.00 94.31 201 MET A C 1
ATOM 1601 O O . MET A 1 201 ? 4.043 16.515 -1.665 1.00 94.31 201 MET A O 1
ATOM 1605 N N . PHE A 1 202 ? 4.231 15.264 -3.524 1.00 93.06 202 PHE A N 1
ATOM 1606 C CA . PHE A 1 202 ? 5.612 15.643 -3.844 1.00 93.06 202 PHE A CA 1
ATOM 1607 C C . PHE A 1 202 ? 5.732 16.940 -4.658 1.00 93.06 202 PHE A C 1
ATOM 1609 O O . PHE A 1 202 ? 6.841 17.312 -5.040 1.00 93.06 202 PHE A O 1
ATOM 1616 N N . LYS A 1 203 ? 4.620 17.649 -4.902 1.00 93.00 203 LYS A N 1
ATOM 1617 C CA . LYS A 1 203 ? 4.564 18.903 -5.670 1.00 93.00 203 LYS A CA 1
ATOM 1618 C C . LYS A 1 203 ? 5.182 18.780 -7.069 1.00 93.00 203 LYS A C 1
ATOM 1620 O O . LYS A 1 203 ? 5.792 19.725 -7.566 1.00 93.00 203 LYS A O 1
ATOM 1625 N N . ILE A 1 204 ? 5.034 17.617 -7.704 1.00 90.31 204 ILE A N 1
ATOM 1626 C CA . ILE A 1 204 ? 5.480 17.427 -9.084 1.00 90.31 204 ILE A CA 1
ATOM 1627 C C . ILE A 1 204 ? 4.501 18.168 -10.009 1.00 90.31 204 ILE A C 1
ATOM 1629 O O . ILE A 1 204 ? 3.294 17.933 -9.906 1.00 90.31 204 ILE A O 1
ATOM 1633 N N . PRO A 1 205 ? 4.974 19.062 -10.895 1.00 84.25 205 PRO A N 1
ATOM 1634 C CA . PRO A 1 205 ? 4.115 19.703 -11.881 1.00 84.25 205 PRO A CA 1
ATOM 1635 C C . PRO A 1 205 ? 3.627 18.658 -12.887 1.00 84.25 205 PRO A C 1
ATOM 1637 O O . PRO A 1 205 ? 4.421 17.896 -13.436 1.00 84.25 205 PRO A O 1
ATOM 1640 N N . LEU A 1 206 ? 2.314 18.609 -13.110 1.00 86.06 206 LEU A N 1
ATOM 1641 C CA . LEU A 1 206 ? 1.666 17.589 -13.928 1.00 86.06 206 LEU A CA 1
ATOM 1642 C C . LEU A 1 206 ? 0.551 18.187 -14.777 1.00 86.06 206 LEU A C 1
ATOM 1644 O O . LEU A 1 206 ? -0.193 19.053 -14.321 1.00 86.06 206 LEU A O 1
ATOM 1648 N N . CYS A 1 207 ? 0.369 17.630 -15.972 1.00 83.88 207 CYS A N 1
ATOM 1649 C CA . CYS A 1 207 ? -0.872 17.764 -16.720 1.00 83.88 207 CYS A CA 1
ATOM 1650 C C . CYS A 1 207 ? -1.771 16.565 -16.392 1.00 83.88 207 CYS A C 1
ATOM 1652 O O . CYS A 1 207 ? -1.460 15.432 -16.761 1.00 83.88 207 CYS A O 1
ATOM 1654 N N . VAL A 1 208 ? -2.885 16.800 -15.689 1.00 82.62 208 VAL A N 1
ATOM 1655 C CA . VAL A 1 208 ? -3.805 15.727 -15.259 1.00 82.62 208 VAL A CA 1
ATOM 1656 C C . VAL A 1 208 ? -4.363 14.967 -16.467 1.00 82.62 208 VAL A C 1
ATOM 1658 O O . VAL A 1 208 ? -4.402 13.739 -16.459 1.00 82.62 208 VAL A O 1
ATOM 1661 N N . ASN A 1 209 ? -4.686 15.683 -17.548 1.00 86.44 209 ASN A N 1
ATOM 1662 C CA . ASN A 1 209 ? -5.255 15.104 -18.769 1.00 86.44 209 ASN A CA 1
ATOM 1663 C C . ASN A 1 209 ? -4.293 14.153 -19.496 1.00 86.44 209 ASN A C 1
ATOM 1665 O O . ASN A 1 209 ? -4.743 13.264 -20.213 1.00 86.44 209 ASN A O 1
ATOM 1669 N N . SER A 1 210 ? -2.979 14.308 -19.306 1.00 89.75 210 SER A N 1
ATOM 1670 C CA . SER A 1 210 ? -1.976 13.416 -19.893 1.00 89.75 210 SER A CA 1
ATOM 1671 C C . SER A 1 210 ? -1.369 12.447 -18.879 1.00 89.75 210 SER A C 1
ATOM 1673 O O . SER A 1 210 ? -0.527 11.636 -19.261 1.00 89.75 210 SER A O 1
ATOM 1675 N N . PHE A 1 211 ? -1.794 12.478 -17.607 1.00 93.12 211 PHE A N 1
ATOM 1676 C CA . PHE A 1 211 ? -1.154 11.706 -16.538 1.00 93.12 211 PHE A CA 1
ATOM 1677 C C . PHE A 1 211 ? -1.115 10.206 -16.842 1.00 93.12 211 PHE A C 1
ATOM 1679 O O . PHE A 1 211 ? -0.089 9.550 -16.636 1.00 93.12 211 PHE A O 1
ATOM 1686 N N . SER A 1 212 ? -2.215 9.689 -17.399 1.00 93.00 212 SER A N 1
ATOM 1687 C CA . SER A 1 212 ? -2.330 8.286 -17.787 1.00 93.00 212 SER A CA 1
ATOM 1688 C C . SER A 1 212 ? -1.219 7.870 -18.756 1.00 93.00 212 SER A C 1
ATOM 1690 O O . SER A 1 212 ? -0.554 6.864 -18.543 1.00 93.00 212 SER A O 1
ATOM 1692 N N . ILE A 1 213 ? -0.987 8.655 -19.809 1.00 91.62 213 ILE A N 1
ATOM 1693 C CA . ILE A 1 213 ? -0.043 8.307 -20.880 1.00 91.62 213 ILE A CA 1
ATOM 1694 C C . ILE A 1 213 ? 1.393 8.638 -20.464 1.00 91.62 213 ILE A C 1
ATOM 1696 O O . ILE A 1 213 ? 2.302 7.842 -20.677 1.00 91.62 213 ILE A O 1
ATOM 1700 N N . THR A 1 214 ? 1.607 9.808 -19.861 1.00 90.44 214 THR A N 1
ATOM 1701 C CA . THR A 1 214 ? 2.949 10.314 -19.546 1.00 90.44 214 THR A CA 1
ATOM 1702 C C . THR A 1 214 ? 3.590 9.586 -18.363 1.00 90.44 214 THR A C 1
ATOM 1704 O O . THR A 1 214 ? 4.803 9.398 -18.362 1.00 90.44 214 THR A O 1
ATOM 1707 N N . TYR A 1 215 ? 2.806 9.171 -17.361 1.00 92.44 215 TYR A N 1
ATOM 1708 C CA . TYR A 1 215 ? 3.345 8.611 -16.114 1.00 92.44 215 TYR A CA 1
ATOM 1709 C C . TYR A 1 215 ? 2.796 7.221 -15.805 1.00 92.44 215 TYR A C 1
ATOM 1711 O O . TYR A 1 215 ? 3.573 6.304 -15.539 1.00 92.44 215 TYR A O 1
ATOM 1719 N N . TRP A 1 216 ? 1.475 7.041 -15.843 1.00 95.12 216 TRP A N 1
ATOM 1720 C CA . TRP A 1 216 ? 0.850 5.803 -15.373 1.00 95.12 216 TRP A CA 1
ATOM 1721 C C . TRP A 1 216 ? 1.157 4.588 -16.256 1.00 95.12 216 TRP A C 1
ATOM 1723 O O . TRP A 1 216 ? 1.582 3.556 -15.739 1.00 95.12 216 TRP A O 1
ATOM 1733 N N . GLU A 1 217 ? 1.012 4.701 -17.577 1.00 94.06 217 GLU A N 1
ATOM 1734 C CA . GLU A 1 217 ? 1.332 3.611 -18.507 1.00 94.06 217 GLU A CA 1
ATOM 1735 C C . GLU A 1 217 ? 2.817 3.211 -18.448 1.00 94.06 217 GLU A C 1
ATOM 1737 O O . GLU A 1 217 ? 3.102 2.019 -18.306 1.00 94.06 217 GLU A O 1
ATOM 1742 N N . PRO A 1 218 ? 3.784 4.150 -18.439 1.00 93.69 218 PRO A N 1
ATOM 1743 C CA . PRO A 1 218 ? 5.185 3.831 -18.168 1.00 93.69 218 PRO A CA 1
ATOM 1744 C C . PRO A 1 218 ? 5.423 3.101 -16.832 1.00 93.69 218 PRO A C 1
ATOM 1746 O O . PRO A 1 218 ? 6.159 2.111 -16.802 1.00 93.69 218 PRO A O 1
ATOM 1749 N N . ILE A 1 219 ? 4.762 3.520 -15.743 1.00 95.31 219 ILE A N 1
ATOM 1750 C CA . ILE A 1 219 ? 4.792 2.824 -14.439 1.00 95.31 219 ILE A CA 1
ATOM 1751 C C . ILE A 1 219 ? 4.300 1.385 -14.563 1.00 95.31 219 ILE A C 1
ATOM 1753 O O . ILE A 1 219 ? 4.982 0.460 -14.115 1.00 95.31 219 ILE A O 1
ATOM 1757 N N . LEU A 1 220 ? 3.146 1.176 -15.195 1.00 94.81 220 LEU A N 1
ATOM 1758 C CA . LEU A 1 220 ? 2.593 -0.159 -15.389 1.00 94.81 220 LEU A CA 1
ATOM 1759 C C . LEU A 1 220 ? 3.472 -1.024 -16.292 1.00 94.81 220 LEU A C 1
ATOM 1761 O O . LEU A 1 220 ? 3.630 -2.213 -16.017 1.00 94.81 220 LEU A O 1
ATOM 1765 N N . SER A 1 221 ? 4.048 -0.445 -17.343 1.00 94.31 221 SER A N 1
ATOM 1766 C CA . SER A 1 221 ? 4.938 -1.133 -18.276 1.00 94.31 221 SER A CA 1
ATOM 1767 C C . SER A 1 221 ? 6.170 -1.687 -17.558 1.00 94.31 221 SER A C 1
ATOM 1769 O O . SER A 1 221 ? 6.413 -2.895 -17.585 1.00 94.31 221 SER A O 1
ATOM 1771 N N . ILE A 1 222 ? 6.874 -0.840 -16.799 1.00 92.81 222 ILE A N 1
ATOM 1772 C CA . ILE A 1 222 ? 8.069 -1.249 -16.047 1.00 92.81 222 ILE A CA 1
ATOM 1773 C C . ILE A 1 222 ? 7.710 -2.246 -14.941 1.00 92.81 222 ILE A C 1
ATOM 1775 O O . ILE A 1 222 ? 8.412 -3.238 -14.743 1.00 92.81 222 ILE A O 1
ATOM 1779 N N . PHE A 1 223 ? 6.590 -2.037 -14.242 1.00 93.31 223 PHE A N 1
ATOM 1780 C CA . PHE A 1 223 ? 6.103 -3.006 -13.263 1.00 93.31 223 PHE A CA 1
ATOM 1781 C C . PHE A 1 223 ? 5.850 -4.385 -13.896 1.00 93.31 223 PHE A C 1
ATOM 1783 O O . PHE A 1 223 ? 6.276 -5.400 -13.342 1.00 93.31 223 PHE A O 1
ATOM 1790 N N . ARG A 1 224 ? 5.178 -4.446 -15.055 1.00 92.44 224 ARG A N 1
ATOM 1791 C CA . ARG A 1 224 ? 4.897 -5.703 -15.773 1.00 92.44 224 ARG A CA 1
ATOM 1792 C C . ARG A 1 224 ? 6.180 -6.392 -16.225 1.00 92.44 224 ARG A C 1
ATOM 1794 O O . ARG A 1 224 ? 6.292 -7.605 -16.060 1.00 92.44 224 ARG A O 1
ATOM 1801 N N . GLU A 1 225 ? 7.142 -5.634 -16.738 1.00 91.69 225 GLU A N 1
ATOM 1802 C CA . GLU A 1 225 ? 8.452 -6.146 -17.137 1.00 91.69 225 GLU A CA 1
ATOM 1803 C C . GLU A 1 225 ? 9.196 -6.779 -15.953 1.00 91.69 225 GLU A C 1
ATOM 1805 O O . GLU A 1 225 ? 9.581 -7.946 -16.014 1.00 91.69 225 GLU A O 1
ATOM 1810 N N . LEU A 1 226 ? 9.323 -6.058 -14.835 1.00 88.88 226 LEU A N 1
ATOM 1811 C CA . LEU A 1 226 ? 10.000 -6.565 -13.637 1.00 88.88 226 LEU A CA 1
ATOM 1812 C C . LEU A 1 226 ? 9.272 -7.773 -13.032 1.00 88.88 226 LEU A C 1
ATOM 1814 O O . LEU A 1 226 ? 9.910 -8.700 -12.533 1.00 88.88 226 LEU A O 1
ATOM 1818 N N . ARG A 1 227 ? 7.938 -7.819 -13.133 1.00 85.81 227 ARG A N 1
ATOM 1819 C CA . ARG A 1 227 ? 7.140 -8.999 -12.765 1.00 85.81 227 ARG A CA 1
ATOM 1820 C C . ARG A 1 227 ? 7.375 -10.187 -13.695 1.00 85.81 227 ARG A C 1
ATOM 1822 O O . ARG A 1 227 ? 7.314 -11.324 -13.229 1.00 85.81 227 ARG A O 1
ATOM 1829 N N . CYS A 1 228 ? 7.624 -9.955 -14.981 1.00 84.81 228 CYS A N 1
ATOM 1830 C CA . CYS A 1 228 ? 8.017 -11.010 -15.911 1.00 84.81 228 CYS A CA 1
ATOM 1831 C C . CYS A 1 228 ? 9.382 -11.578 -15.516 1.00 84.81 228 CYS A C 1
ATOM 1833 O O . CYS A 1 228 ? 9.507 -12.785 -15.328 1.00 84.81 228 CYS A O 1
ATOM 1835 N N . MET A 1 229 ? 10.356 -10.706 -15.242 1.00 84.69 229 MET A N 1
ATOM 1836 C CA . MET A 1 229 ? 11.685 -11.110 -14.775 1.00 84.69 229 MET A CA 1
ATOM 1837 C C . MET A 1 229 ? 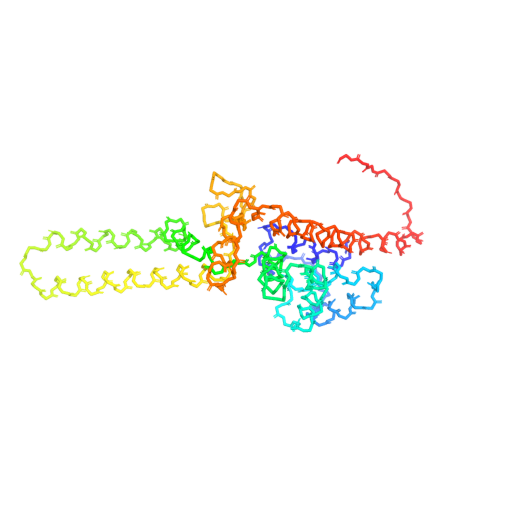11.639 -11.858 -13.432 1.00 84.69 229 MET A C 1
ATOM 1839 O O . MET A 1 229 ? 12.347 -12.848 -13.271 1.00 84.69 229 MET A O 1
ATOM 1843 N N . GLU A 1 230 ? 10.789 -11.440 -12.480 1.00 81.81 230 GLU A N 1
ATOM 1844 C CA . GLU A 1 230 ? 10.528 -12.179 -11.227 1.00 81.81 230 GLU A CA 1
ATOM 1845 C C . GLU A 1 230 ? 10.055 -13.607 -11.542 1.00 81.81 230 GLU A C 1
ATOM 1847 O O . GLU A 1 230 ? 10.612 -14.577 -11.029 1.00 81.81 230 GLU A O 1
ATOM 1852 N N . LYS A 1 231 ? 9.053 -13.756 -12.418 1.00 78.56 231 LYS A N 1
ATOM 1853 C CA . LYS A 1 231 ? 8.509 -15.069 -12.799 1.00 78.56 231 LYS A CA 1
ATOM 1854 C C . LYS A 1 231 ? 9.535 -15.940 -13.517 1.00 78.56 231 LYS A C 1
ATOM 1856 O O . LYS A 1 231 ? 9.619 -17.129 -13.224 1.00 78.56 231 LYS A O 1
ATOM 1861 N N . GLU A 1 232 ? 10.312 -15.370 -14.430 1.00 78.25 232 GLU A N 1
ATOM 1862 C CA . GLU A 1 232 ? 11.375 -16.081 -15.139 1.00 78.25 232 GLU A CA 1
ATOM 1863 C C . GLU A 1 232 ? 12.472 -16.544 -14.183 1.00 78.25 232 GLU A C 1
ATOM 1865 O O . GLU A 1 232 ? 12.893 -17.698 -14.256 1.00 78.25 232 GLU A O 1
ATOM 1870 N N . ALA A 1 233 ? 12.884 -15.691 -13.242 1.00 74.31 233 ALA A N 1
ATOM 1871 C CA . ALA A 1 233 ? 13.839 -16.055 -12.204 1.00 74.31 233 ALA A CA 1
ATOM 1872 C C . ALA A 1 233 ? 13.317 -17.234 -11.367 1.00 74.31 233 ALA A C 1
ATOM 1874 O O . ALA A 1 233 ? 14.025 -18.229 -11.201 1.00 74.31 233 ALA A O 1
ATOM 1875 N N . VAL A 1 234 ? 12.052 -17.180 -10.924 1.00 70.81 234 VAL A N 1
ATOM 1876 C CA . VAL A 1 234 ? 11.388 -18.288 -10.212 1.00 70.81 234 VAL A CA 1
ATOM 1877 C C . VAL A 1 234 ? 11.346 -19.563 -11.055 1.00 70.81 234 VAL A C 1
ATOM 1879 O O . VAL A 1 234 ? 11.695 -20.641 -10.573 1.00 70.81 234 VAL A O 1
ATOM 1882 N N . HIS A 1 235 ? 10.963 -19.456 -12.326 1.00 68.12 235 HIS A N 1
ATOM 1883 C CA . HIS A 1 235 ? 10.875 -20.598 -13.228 1.00 68.12 235 HIS A CA 1
ATOM 1884 C C . HIS A 1 235 ? 12.241 -21.249 -13.477 1.00 68.12 235 HIS A C 1
ATOM 1886 O O . HIS A 1 235 ? 12.358 -22.472 -13.462 1.00 68.12 235 HIS A O 1
ATOM 1892 N N . GLN A 1 236 ? 13.294 -20.452 -13.655 1.00 64.81 236 GLN A N 1
ATOM 1893 C CA . GLN A 1 236 ? 14.651 -20.943 -13.900 1.00 64.81 236 GLN A CA 1
ATOM 1894 C C . GLN A 1 236 ? 15.272 -21.592 -12.668 1.00 64.81 236 GLN A C 1
ATOM 1896 O O . GLN A 1 236 ? 15.954 -22.610 -12.803 1.00 64.81 236 GLN A O 1
ATOM 1901 N N . MET A 1 237 ? 14.974 -21.076 -11.472 1.00 61.97 237 MET A N 1
ATOM 1902 C CA . MET A 1 237 ? 15.264 -21.792 -10.227 1.00 61.97 237 MET A CA 1
ATOM 1903 C C . MET A 1 237 ? 14.574 -23.168 -10.218 1.00 61.97 237 MET A C 1
ATOM 1905 O O . MET A 1 237 ? 15.189 -24.162 -9.840 1.00 61.97 237 MET A O 1
ATOM 1909 N N . GLY A 1 238 ? 13.347 -23.270 -10.741 1.00 55.56 238 GLY A N 1
ATOM 1910 C CA . GLY A 1 238 ? 12.665 -24.552 -10.958 1.00 55.56 238 GLY A CA 1
ATOM 1911 C C . GLY A 1 238 ? 13.300 -25.455 -12.033 1.00 55.56 238 GLY A C 1
ATOM 1912 O O . GLY A 1 238 ? 13.382 -26.670 -11.846 1.00 55.56 238 GLY A O 1
ATOM 1913 N N . LEU A 1 239 ? 13.775 -24.897 -13.155 1.00 45.62 239 LEU A N 1
ATOM 1914 C CA . LEU A 1 239 ? 14.322 -25.653 -14.294 1.00 45.62 239 LEU A CA 1
ATOM 1915 C C . LEU A 1 239 ? 15.765 -26.143 -14.109 1.00 45.62 239 LEU A C 1
ATOM 1917 O O . LEU A 1 239 ? 16.075 -27.252 -14.555 1.00 45.62 239 LEU A O 1
ATOM 1921 N N . LYS A 1 240 ? 16.656 -25.374 -13.463 1.00 48.62 240 LYS A N 1
ATOM 1922 C CA . LYS A 1 240 ? 18.036 -25.828 -13.181 1.00 48.62 240 LYS A CA 1
ATOM 1923 C C . LYS A 1 240 ? 18.044 -27.135 -12.385 1.00 48.62 240 LYS A C 1
ATOM 1925 O O . LYS A 1 240 ? 18.872 -28.006 -12.641 1.00 48.62 240 LYS A O 1
ATOM 1930 N N . HIS A 1 241 ? 17.038 -27.348 -11.543 1.00 39.97 241 HIS A N 1
ATOM 1931 C CA . HIS A 1 241 ? 16.847 -28.616 -10.848 1.00 39.97 241 HIS A CA 1
ATOM 1932 C C . HIS A 1 241 ? 16.332 -29.755 -11.736 1.00 39.97 241 HIS A C 1
ATOM 1934 O O . HIS A 1 241 ? 16.753 -30.891 -11.538 1.00 39.97 241 HIS A O 1
ATOM 1940 N N . LYS A 1 242 ? 15.506 -29.497 -12.764 1.00 36.78 242 LYS A N 1
ATOM 1941 C CA . LYS A 1 242 ? 15.139 -30.543 -13.742 1.00 36.78 242 LYS A CA 1
ATOM 1942 C C . LYS A 1 242 ? 16.356 -31.058 -14.521 1.00 36.78 242 LYS A C 1
ATOM 1944 O O . LYS A 1 242 ? 16.370 -32.227 -14.883 1.00 36.78 242 LYS A O 1
ATOM 1949 N N . LYS A 1 243 ? 17.379 -30.228 -14.771 1.00 36.31 243 LYS A N 1
ATOM 1950 C CA . LYS A 1 243 ? 18.641 -30.679 -15.393 1.00 36.31 243 LYS A CA 1
ATOM 1951 C C . LYS A 1 243 ? 19.550 -31.444 -14.422 1.00 36.31 243 LYS A C 1
ATOM 1953 O O . LYS A 1 243 ? 20.142 -32.425 -14.848 1.00 36.31 243 LYS A O 1
ATOM 1958 N N . ILE A 1 244 ? 19.598 -31.070 -13.140 1.00 37.88 244 ILE A N 1
ATOM 1959 C CA . ILE A 1 244 ? 20.350 -31.813 -12.104 1.00 37.88 244 ILE A CA 1
ATOM 1960 C C . ILE A 1 244 ? 19.697 -33.174 -11.804 1.00 37.88 244 ILE A C 1
ATOM 1962 O O . ILE A 1 244 ? 20.390 -34.165 -11.618 1.00 37.88 244 ILE A O 1
ATOM 1966 N N . ASN A 1 245 ? 18.365 -33.263 -11.859 1.00 32.75 245 ASN A N 1
ATOM 1967 C CA . ASN A 1 245 ? 17.646 -34.532 -11.723 1.00 32.75 245 ASN A CA 1
ATOM 1968 C C . ASN A 1 245 ? 17.605 -35.357 -13.018 1.00 32.75 245 ASN A C 1
ATOM 1970 O O . ASN A 1 245 ? 17.198 -36.510 -12.982 1.00 32.75 245 ASN A O 1
ATOM 1974 N N . LYS A 1 246 ? 18.067 -34.838 -14.163 1.00 31.89 246 LYS A N 1
ATOM 1975 C CA . LYS A 1 246 ? 18.146 -35.620 -15.410 1.00 31.89 246 LYS A CA 1
ATOM 1976 C C . LYS A 1 246 ? 19.321 -36.603 -15.465 1.00 31.89 246 LYS A C 1
ATOM 1978 O O . LYS A 1 246 ? 19.450 -37.304 -16.461 1.00 31.89 246 LYS A O 1
ATOM 1983 N N . THR A 1 247 ? 20.102 -36.745 -14.393 1.00 39.97 247 THR A N 1
ATOM 1984 C CA . THR A 1 247 ? 20.925 -37.947 -14.174 1.00 39.97 247 THR A CA 1
ATOM 1985 C C . THR A 1 247 ? 20.134 -39.114 -13.578 1.00 39.97 247 THR A C 1
ATOM 1987 O O . THR A 1 247 ? 20.643 -40.229 -13.603 1.00 39.97 247 THR A O 1
ATOM 1990 N N . LYS A 1 248 ? 18.887 -38.927 -13.111 1.00 37.66 248 LYS A N 1
ATOM 1991 C CA . LYS A 1 248 ? 17.964 -40.031 -12.797 1.00 37.66 248 LYS A CA 1
ATOM 1992 C C . LYS A 1 248 ? 16.497 -39.649 -13.040 1.00 37.66 248 LYS A C 1
ATOM 1994 O O . LYS A 1 248 ? 15.897 -38.909 -12.273 1.00 37.66 248 LYS A O 1
ATOM 1999 N N . ALA A 1 249 ? 15.934 -40.317 -14.046 1.00 28.83 249 ALA A N 1
ATOM 2000 C CA . ALA A 1 249 ? 14.517 -40.453 -14.385 1.00 28.83 249 ALA A CA 1
ATOM 2001 C C . ALA A 1 249 ? 13.899 -39.372 -15.295 1.00 28.83 249 ALA A C 1
ATOM 2003 O O . ALA A 1 249 ? 13.599 -38.242 -14.911 1.00 28.83 249 ALA A O 1
ATOM 2004 N N . ASN A 1 250 ? 13.657 -39.818 -16.532 1.00 36.06 250 ASN A N 1
ATOM 2005 C CA . ASN A 1 250 ? 12.626 -39.344 -17.448 1.00 36.06 250 ASN A CA 1
ATOM 2006 C C . ASN A 1 250 ? 11.295 -39.128 -16.730 1.00 36.06 250 ASN A C 1
ATOM 2008 O O . ASN A 1 250 ? 10.868 -40.050 -16.056 1.00 36.06 250 ASN A O 1
ATOM 2012 N N . TYR A 1 251 ? 10.618 -38.007 -16.991 1.00 29.69 251 TYR A N 1
ATOM 2013 C CA . TYR A 1 251 ? 9.182 -37.980 -17.300 1.00 29.69 251 TYR A CA 1
ATOM 2014 C C . TYR A 1 251 ? 8.864 -36.722 -18.127 1.00 29.69 251 TYR A C 1
ATOM 2016 O O . TYR A 1 251 ? 9.226 -35.598 -17.764 1.00 29.69 251 TYR A O 1
ATOM 2024 N N . CYS A 1 252 ? 8.239 -36.951 -19.282 1.00 26.05 252 CYS A N 1
ATOM 2025 C CA . CYS A 1 252 ? 7.550 -35.958 -20.100 1.00 26.05 252 CYS A CA 1
ATOM 2026 C C . CYS A 1 252 ? 6.179 -35.606 -19.486 1.00 26.05 252 CYS A C 1
ATOM 2028 O O . CYS A 1 252 ? 5.692 -36.366 -18.652 1.00 26.05 252 CYS A O 1
ATOM 2030 N N . LEU A 1 253 ? 5.550 -34.543 -20.028 1.00 28.30 253 LEU A N 1
ATOM 2031 C CA . LEU A 1 253 ? 4.101 -34.233 -20.003 1.00 28.30 253 LEU A CA 1
ATOM 2032 C C . LEU A 1 253 ? 3.581 -33.634 -18.666 1.00 28.30 253 LEU A C 1
ATOM 2034 O O . LEU A 1 253 ? 3.961 -34.095 -17.601 1.00 28.30 253 LEU A O 1
ATOM 2038 N N . LEU A 1 254 ? 2.773 -32.566 -18.597 1.00 26.19 254 LEU A N 1
ATOM 2039 C CA . LEU A 1 254 ? 1.841 -31.929 -19.540 1.00 26.19 254 LEU A CA 1
ATOM 2040 C C . LEU A 1 254 ? 1.580 -30.452 -19.170 1.00 26.19 254 LEU A C 1
ATOM 2042 O O . LEU A 1 254 ? 1.662 -30.077 -17.999 1.00 26.19 254 LEU A O 1
ATOM 2046 N N . ASP A 1 255 ? 1.213 -29.675 -20.190 1.00 27.61 255 ASP A N 1
ATOM 2047 C CA . ASP A 1 255 ? 0.435 -28.433 -20.118 1.00 27.61 255 ASP A CA 1
ATOM 2048 C C . ASP A 1 255 ? -0.999 -28.690 -19.623 1.00 27.61 255 ASP A C 1
ATOM 2050 O O . ASP A 1 255 ? -1.588 -29.712 -19.982 1.00 27.61 255 ASP A O 1
ATOM 2054 N N . SER A 1 256 ? -1.561 -27.742 -18.859 1.00 28.06 256 SER A N 1
ATOM 2055 C CA . SER A 1 256 ? -2.989 -27.346 -18.775 1.00 28.06 256 SER A CA 1
ATOM 2056 C C . SER A 1 256 ? -3.127 -26.124 -17.864 1.00 28.06 256 SER A C 1
ATOM 2058 O O . SER A 1 256 ? -2.764 -26.245 -16.671 1.00 28.06 256 SER A O 1
#

pLDDT: mean 74.41, std 22.18, range [26.05, 95.88]